Protein AF-A0A7W1ZYJ2-F1 (afdb_monomer)

Radius of gyration: 20.76 Å; Cα contacts (8 Å, |Δi|>4): 231; chains: 1; bounding box: 54×46×61 Å

Foldseek 3Di:
DAAPVNLVVCCVVCVCLLVVQQQQLQLQVQLVVVLVVLLVVCVVVVHDPVVSVVVSVVSSVVSSRLRSSLLSSLLSLLPHPPPVVSLVCSLPVSLVVVLVVVVVVVVCCVPPVCVPDPDDPDCVVVLVSLVVSVVSSVSSNLSSQLSNVLASGGPPPPSDDDSVVRVVCVVVSVVCVLCVLLVVLVVCVVVVVNVVSVVSLLCQLLVQLVSVCVSVVHNVSSVVSSVVRSVVVVVVSVVSVVVVVVVVVVVD

Mean predicted aligned error: 7.85 Å

Solve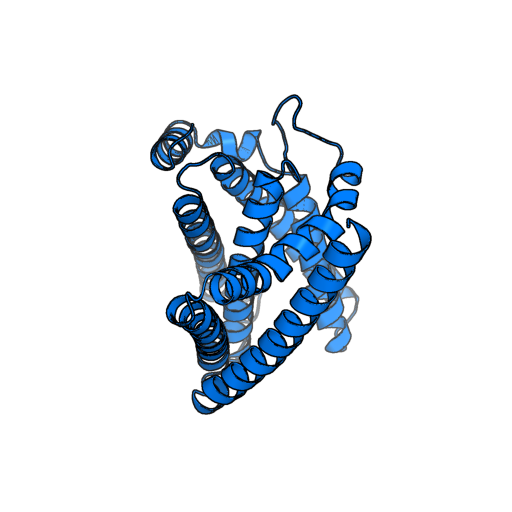nt-accessible surface area (backbone atoms only — not comparable to full-atom values): 13012 Å² total; per-residue (Å²): 136,44,44,49,67,58,46,52,51,46,45,70,78,41,59,62,53,35,67,79,33,42,12,61,59,39,4,50,55,50,11,52,56,51,25,50,50,43,42,52,51,32,58,73,68,70,54,59,67,68,58,31,51,52,53,22,50,53,49,23,56,56,32,27,61,52,30,7,38,51,36,20,53,38,55,62,43,36,67,22,42,59,58,67,59,35,46,50,48,46,30,48,49,50,36,53,52,54,50,50,52,50,49,51,53,50,49,47,37,56,74,77,33,42,92,80,49,77,71,79,94,53,71,64,58,59,46,51,53,52,52,49,43,54,52,39,29,53,49,38,44,50,52,33,53,42,34,54,74,56,30,75,45,53,88,52,66,93,56,39,64,54,71,67,65,38,57,71,46,42,70,59,52,50,50,51,63,69,43,45,64,41,50,52,32,52,50,27,48,77,69,70,38,51,69,58,26,51,48,54,54,49,51,51,17,50,50,54,4,50,50,54,7,61,68,66,76,35,67,78,48,13,55,57,45,14,54,50,45,39,52,54,50,50,54,50,32,53,50,52,52,52,51,51,54,54,52,60,63,71,77,106

pLDDT: mean 82.95, std 10.86, range [48.53, 95.12]

Sequence (252 aa):
QISVGNVFRSLASHPWQIITRWNWKAALLGALLRASFYVTVYKASRENWRAAMAAAMVEFSFRFLTSGASGALVQSFRRATPAWLATLIVTISLPTISHTIEFFTHYAQEYYFSAVVPASSNNSRQIAFAVSVLFSVFSAMFNLFIMRHGVLLVGAGQETKSLWSDIKRFPLLIAEFVSFLPIEIINHVKNKNFLFAGGIFLAFGLTVGTILGVFRGKWSWAWTTALGAWAVFFVFTLFVAFVLQIVDRRVK

Secondary structure (DSSP, 8-state):
-EEHHHHHHHHHH-TTHHHHT--HHHHHHHHHHHHHHHHHHHHHTT--HHHHHHHHHHHHHHHHHHHHHHHHHHHHHTTEESHHHHHHHHHHHHHHHHHHHHHHHHHHHHHHSTTTSPPP-STHHHHHHHHHHHHHHHHHHHHHHHHHTT-S-SS-GGG---HHHHHHHHHHHHHHHHHHHHHHHHHHHHTT-HHHHHHHHHHHHHHHHHHHHHHTT-HHHHHHHHHHHHHHHHHHHHHHHHHHHHHHHHH-

Structure (mmCIF, N/CA/C/O backbone):
data_AF-A0A7W1ZYJ2-F1
#
_entry.id   AF-A0A7W1ZYJ2-F1
#
loop_
_atom_site.group_PDB
_atom_site.id
_atom_site.type_symbol
_atom_site.label_atom_id
_atom_site.label_alt_id
_atom_site.label_comp_id
_atom_site.label_asym_id
_atom_site.label_entity_id
_atom_site.label_seq_id
_atom_site.pdbx_PDB_ins_code
_atom_site.Cartn_x
_atom_site.Cartn_y
_atom_site.Cartn_z
_atom_site.occupancy
_atom_site.B_iso_or_equiv
_atom_site.auth_seq_id
_atom_site.auth_comp_id
_atom_site.auth_asym_id
_atom_site.auth_atom_id
_atom_site.pdbx_PDB_model_num
ATOM 1 N N . GLN A 1 1 ? -9.347 18.618 13.470 1.00 65.00 1 GLN A N 1
ATOM 2 C CA . GLN A 1 1 ? -9.366 17.566 12.425 1.00 65.00 1 GLN A CA 1
ATOM 3 C C . GLN A 1 1 ? -8.944 18.202 11.104 1.00 65.00 1 GLN A C 1
ATOM 5 O O . GLN A 1 1 ? -9.281 19.359 10.893 1.00 65.00 1 GLN A O 1
ATOM 10 N N . ILE A 1 2 ? -8.165 17.516 10.262 1.00 85.56 2 ILE A N 1
ATOM 11 C CA . ILE A 1 2 ? -7.665 18.077 8.993 1.00 85.56 2 ILE A CA 1
ATOM 12 C C . ILE A 1 2 ? -8.510 17.492 7.863 1.00 85.56 2 ILE A C 1
ATOM 14 O O . ILE A 1 2 ? -8.507 16.280 7.681 1.00 85.56 2 ILE A O 1
ATOM 18 N N . SER A 1 3 ? -9.229 18.324 7.111 1.00 91.94 3 SER A N 1
ATOM 19 C CA . SER A 1 3 ? -9.984 17.844 5.951 1.00 91.94 3 SER A CA 1
ATOM 20 C C . SER A 1 3 ? -9.045 17.460 4.805 1.00 91.94 3 SER A C 1
ATOM 22 O O . SER A 1 3 ? -7.947 18.003 4.670 1.00 91.94 3 SER A O 1
ATOM 24 N N . VAL A 1 4 ? -9.494 16.556 3.934 1.00 89.88 4 VAL A N 1
ATOM 25 C CA . VAL A 1 4 ? -8.784 16.206 2.690 1.00 89.88 4 VAL A CA 1
ATOM 26 C C . VAL A 1 4 ? -8.446 17.454 1.853 1.00 89.88 4 VAL A C 1
ATOM 28 O O . VAL A 1 4 ? -7.324 17.583 1.366 1.00 89.88 4 VAL A O 1
ATOM 31 N N . GLY A 1 5 ? -9.379 18.406 1.734 1.00 87.31 5 GLY A N 1
ATOM 32 C CA . GLY A 1 5 ? -9.164 19.651 0.987 1.00 87.31 5 GLY A CA 1
ATOM 33 C C . GLY A 1 5 ? -8.035 20.513 1.560 1.00 87.31 5 GLY A C 1
ATOM 34 O O . GLY A 1 5 ? -7.250 21.086 0.806 1.00 87.31 5 GLY A O 1
ATOM 35 N N . ASN A 1 6 ? -7.882 20.538 2.887 1.00 89.75 6 ASN A N 1
ATOM 36 C CA . ASN A 1 6 ? -6.786 21.260 3.536 1.00 89.75 6 ASN A CA 1
ATOM 37 C C . ASN A 1 6 ? -5.422 20.633 3.220 1.00 89.75 6 ASN A C 1
ATOM 39 O O . ASN A 1 6 ? -4.443 21.362 3.067 1.00 89.75 6 ASN A O 1
ATOM 43 N N . VAL A 1 7 ? -5.356 19.302 3.084 1.00 88.50 7 VAL A N 1
ATOM 44 C CA . VAL A 1 7 ? -4.124 18.609 2.672 1.00 88.50 7 VAL A CA 1
ATOM 45 C C . VAL A 1 7 ? -3.742 19.008 1.249 1.00 88.50 7 VAL A C 1
ATOM 47 O O . VAL A 1 7 ? -2.602 19.407 1.026 1.00 88.50 7 VAL A O 1
ATOM 50 N N . PHE A 1 8 ? -4.687 18.992 0.303 1.00 89.00 8 PHE A N 1
ATOM 51 C CA . PHE A 1 8 ? -4.417 19.429 -1.071 1.00 89.00 8 PHE A CA 1
ATOM 52 C C . PHE A 1 8 ? -3.983 20.886 -1.151 1.00 89.00 8 PHE A C 1
ATOM 54 O O . PHE A 1 8 ? -2.990 21.188 -1.805 1.00 89.00 8 PHE A O 1
ATOM 61 N N . ARG A 1 9 ? -4.685 21.785 -0.451 1.00 91.06 9 ARG A N 1
ATOM 62 C CA . ARG A 1 9 ? -4.317 23.203 -0.404 1.00 91.06 9 ARG A CA 1
ATOM 63 C C . ARG A 1 9 ? -2.907 23.387 0.143 1.00 91.06 9 ARG A C 1
ATOM 65 O O . ARG A 1 9 ? -2.127 24.139 -0.421 1.00 91.06 9 ARG A O 1
ATOM 72 N N . SER A 1 10 ? -2.563 22.662 1.206 1.00 90.00 10 SER A N 1
ATOM 73 C CA . SER A 1 10 ? -1.217 22.695 1.772 1.00 90.00 10 SER A CA 1
ATOM 74 C C . SER A 1 10 ? -0.173 22.228 0.758 1.00 90.00 10 SER A C 1
ATOM 76 O O . SER A 1 10 ? 0.800 22.946 0.541 1.00 90.00 10 SER A O 1
ATOM 78 N N . LEU A 1 11 ? -0.383 21.072 0.116 1.00 88.62 11 LEU A N 1
ATOM 79 C CA . LEU A 1 11 ? 0.537 20.518 -0.884 1.00 88.62 11 LEU A CA 1
ATOM 80 C C . LEU A 1 11 ? 0.692 21.437 -2.104 1.00 88.62 11 LEU A C 1
ATOM 82 O O . LEU A 1 11 ? 1.801 21.591 -2.601 1.00 88.62 11 LEU A O 1
ATOM 86 N N . ALA A 1 12 ? -0.388 22.084 -2.547 1.00 89.50 12 ALA A N 1
ATOM 87 C CA . ALA A 1 12 ? -0.359 23.032 -3.657 1.00 89.50 12 ALA A CA 1
ATOM 88 C C . ALA A 1 12 ? 0.368 24.337 -3.292 1.00 89.50 12 ALA A C 1
ATOM 90 O O . ALA A 1 12 ? 1.178 24.827 -4.070 1.00 89.50 12 ALA A O 1
ATOM 91 N N . SER A 1 13 ? 0.112 24.891 -2.103 1.00 91.75 13 SER A N 1
ATOM 92 C CA . SER A 1 13 ? 0.759 26.129 -1.646 1.00 91.75 13 SER A CA 1
ATOM 93 C C . SER A 1 13 ? 2.211 25.924 -1.213 1.00 91.75 13 SER A C 1
ATOM 95 O O . SER A 1 13 ? 2.999 26.862 -1.238 1.00 91.75 13 SER A O 1
ATOM 97 N N . HIS A 1 14 ? 2.574 24.708 -0.810 1.00 90.50 14 HIS A N 1
ATOM 98 C CA . HIS A 1 14 ? 3.921 24.358 -0.382 1.00 90.50 14 HIS A CA 1
ATOM 99 C C . HIS A 1 14 ? 4.277 22.995 -0.988 1.00 90.50 14 HIS A C 1
ATOM 101 O O . HIS A 1 14 ? 4.126 21.978 -0.322 1.00 90.50 14 HIS A O 1
ATOM 107 N N . PRO A 1 15 ? 4.742 22.908 -2.239 1.00 87.88 15 PRO A N 1
ATOM 108 C CA . PRO A 1 15 ? 5.141 21.623 -2.817 1.00 87.88 15 PRO A CA 1
ATOM 109 C C . PRO A 1 15 ? 6.422 21.070 -2.167 1.00 87.88 15 PRO A C 1
ATOM 111 O O . PRO A 1 15 ? 6.609 19.856 -2.060 1.00 87.88 15 PRO A O 1
ATOM 114 N N . TRP A 1 16 ? 7.295 21.948 -1.656 1.00 88.12 16 TRP A N 1
ATOM 115 C CA . TRP A 1 16 ? 8.604 21.567 -1.104 1.00 88.12 16 TRP A CA 1
ATOM 116 C C . TRP A 1 16 ? 8.535 20.710 0.157 1.00 88.12 16 TRP A C 1
ATOM 118 O O . TRP A 1 16 ? 9.504 20.022 0.466 1.00 88.12 16 TRP A O 1
ATOM 128 N N . GLN A 1 17 ? 7.395 20.654 0.851 1.00 87.50 17 GLN A N 1
ATOM 129 C CA . GLN A 1 17 ? 7.223 19.732 1.984 1.00 87.50 17 GLN A CA 1
ATOM 130 C C . GLN A 1 17 ? 7.331 18.256 1.594 1.00 87.50 17 GLN A C 1
ATOM 132 O O . GLN A 1 17 ? 7.691 17.454 2.450 1.00 87.50 17 GLN A O 1
ATOM 137 N N . ILE A 1 18 ? 7.087 17.882 0.333 1.00 86.88 18 ILE A N 1
ATOM 138 C CA . ILE A 1 18 ? 7.311 16.500 -0.126 1.00 86.88 18 ILE A CA 1
ATOM 139 C C . ILE A 1 18 ? 8.807 16.155 -0.080 1.00 86.88 18 ILE A C 1
ATOM 141 O O . ILE A 1 18 ? 9.172 15.039 0.285 1.00 86.88 18 ILE A O 1
ATOM 145 N N . ILE A 1 19 ? 9.669 17.124 -0.402 1.00 87.38 19 ILE A N 1
ATOM 146 C CA . ILE A 1 19 ? 11.127 16.962 -0.405 1.00 87.38 19 ILE A CA 1
ATOM 147 C C . ILE A 1 19 ? 11.679 17.102 1.018 1.00 87.38 19 ILE A C 1
ATOM 149 O O . ILE A 1 19 ? 12.457 16.266 1.464 1.00 87.38 19 ILE A O 1
ATOM 153 N N . THR A 1 20 ? 11.251 18.113 1.780 1.00 86.25 20 THR A N 1
ATOM 154 C CA . THR A 1 20 ? 11.773 18.325 3.144 1.00 86.25 20 THR A CA 1
ATOM 155 C C . THR A 1 20 ? 11.290 17.272 4.139 1.00 86.25 20 THR A C 1
ATOM 157 O O . THR A 1 20 ? 11.987 16.979 5.108 1.00 86.25 20 THR A O 1
ATOM 160 N N . ARG A 1 21 ? 10.117 16.666 3.905 1.00 87.56 21 ARG A N 1
ATOM 161 C CA . ARG A 1 21 ? 9.580 15.546 4.700 1.00 87.56 21 ARG A CA 1
ATOM 162 C C . ARG A 1 21 ? 9.693 14.214 3.973 1.00 87.56 21 ARG A C 1
ATOM 164 O O . ARG A 1 21 ? 8.920 13.297 4.261 1.00 87.56 21 ARG A O 1
ATOM 171 N N . TRP A 1 22 ? 10.634 14.116 3.037 1.00 91.31 22 TRP A N 1
ATOM 172 C CA . TRP A 1 22 ? 10.885 12.902 2.281 1.00 91.31 22 TRP A CA 1
ATOM 173 C C . TRP A 1 22 ? 11.065 11.713 3.232 1.00 91.31 22 TRP A C 1
ATOM 175 O O . TRP A 1 22 ? 11.877 11.732 4.164 1.00 91.31 22 TRP A O 1
ATOM 185 N N . ASN A 1 23 ? 10.232 10.689 3.051 1.00 92.44 23 ASN A N 1
ATOM 186 C CA . ASN A 1 23 ? 10.095 9.622 4.029 1.00 92.44 23 ASN A CA 1
ATOM 187 C C . ASN A 1 23 ? 11.146 8.537 3.788 1.00 92.44 23 ASN A C 1
ATOM 189 O O . ASN A 1 23 ? 10.894 7.547 3.101 1.00 92.44 23 ASN A O 1
ATOM 193 N N . TRP A 1 24 ? 12.323 8.712 4.388 1.00 92.25 24 TRP A N 1
ATOM 194 C CA . TRP A 1 24 ? 13.446 7.789 4.213 1.00 92.25 24 TRP A CA 1
ATOM 195 C C . TRP A 1 24 ? 13.155 6.355 4.675 1.00 92.25 24 TRP A C 1
ATOM 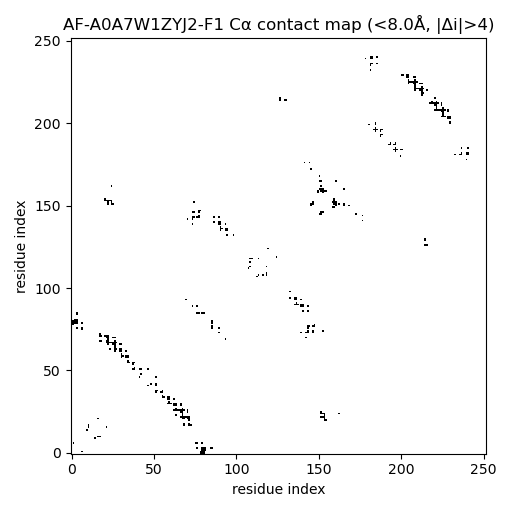197 O O . TRP A 1 24 ? 13.723 5.410 4.132 1.00 92.25 24 TRP A O 1
ATOM 207 N N . LYS A 1 25 ? 12.247 6.160 5.640 1.00 91.94 25 LYS A N 1
ATOM 208 C CA . LYS A 1 25 ? 11.872 4.818 6.107 1.00 91.94 25 LYS A CA 1
ATOM 209 C C . LYS A 1 25 ? 11.036 4.085 5.063 1.00 91.94 25 LYS A C 1
ATOM 211 O O . LYS A 1 25 ? 11.318 2.930 4.751 1.00 91.94 25 LYS A O 1
ATOM 216 N N . ALA A 1 26 ? 10.034 4.765 4.503 1.00 88.25 26 ALA A N 1
ATOM 217 C CA . ALA A 1 26 ? 9.231 4.238 3.403 1.00 88.25 26 ALA A CA 1
ATOM 218 C C . ALA A 1 26 ? 10.075 4.052 2.128 1.00 88.25 26 ALA A C 1
ATOM 220 O O . ALA A 1 26 ? 9.889 3.076 1.400 1.00 88.25 26 ALA A O 1
ATOM 221 N N . ALA A 1 27 ? 11.040 4.945 1.883 1.00 88.69 27 ALA A N 1
ATOM 222 C CA . ALA A 1 27 ? 12.018 4.808 0.808 1.00 88.69 27 ALA A CA 1
ATOM 223 C C . ALA A 1 27 ? 12.838 3.525 0.945 1.00 88.69 27 ALA A C 1
ATOM 225 O O . ALA A 1 27 ? 12.852 2.703 0.033 1.00 88.69 27 ALA A O 1
ATOM 226 N N . LEU A 1 28 ? 13.470 3.332 2.105 1.00 89.69 28 LEU A N 1
ATOM 227 C CA . LEU A 1 28 ? 14.335 2.190 2.375 1.00 89.69 28 LEU A CA 1
ATOM 228 C C . LEU A 1 28 ? 13.564 0.868 2.319 1.00 89.69 28 LEU A C 1
ATOM 230 O O . LEU A 1 28 ? 13.965 -0.042 1.600 1.00 89.69 28 LEU A O 1
ATOM 234 N N . LEU A 1 29 ? 12.444 0.761 3.042 1.00 87.00 29 LEU A N 1
ATOM 235 C CA . LEU A 1 29 ? 11.649 -0.471 3.072 1.00 87.00 29 LEU A CA 1
ATOM 236 C C . LEU A 1 29 ? 11.037 -0.787 1.703 1.00 87.00 29 LEU A C 1
ATOM 238 O O . LEU A 1 29 ? 11.053 -1.942 1.280 1.00 87.00 29 LEU A O 1
ATOM 242 N N . GLY A 1 30 ? 10.544 0.230 0.992 1.00 83.75 30 GLY A N 1
ATOM 243 C CA . GLY A 1 30 ? 10.001 0.070 -0.356 1.00 83.75 30 GLY A CA 1
ATOM 244 C C . GLY A 1 30 ? 11.060 -0.371 -1.368 1.00 83.75 30 GLY A C 1
ATOM 245 O O . GLY A 1 30 ? 10.804 -1.281 -2.157 1.00 83.75 30 GLY A O 1
ATOM 246 N N . ALA A 1 31 ? 12.253 0.229 -1.319 1.00 84.69 31 ALA A N 1
ATOM 247 C CA . ALA A 1 31 ? 13.370 -0.118 -2.193 1.00 84.69 31 ALA A CA 1
ATOM 248 C C . ALA A 1 31 ? 13.915 -1.523 -1.899 1.00 84.69 31 ALA A C 1
ATOM 250 O O . ALA A 1 31 ? 14.118 -2.294 -2.832 1.00 84.69 31 ALA A O 1
ATOM 251 N N . LEU A 1 32 ? 14.081 -1.896 -0.623 1.00 85.81 32 LEU A N 1
ATOM 252 C CA . LEU A 1 32 ? 14.529 -3.237 -0.225 1.00 85.81 32 LEU A CA 1
ATOM 253 C C . LEU A 1 32 ? 13.546 -4.323 -0.662 1.00 85.81 32 LEU A C 1
ATOM 255 O O . LEU A 1 32 ? 13.950 -5.325 -1.253 1.00 85.81 32 LEU A O 1
ATOM 259 N N . LEU A 1 33 ? 12.252 -4.118 -0.405 1.00 81.75 33 LEU A N 1
ATOM 260 C CA . LEU A 1 33 ? 11.228 -5.087 -0.774 1.00 81.75 33 LEU A CA 1
ATOM 261 C C . LEU A 1 33 ? 11.168 -5.271 -2.297 1.00 81.75 33 LEU A C 1
ATOM 263 O O . LEU A 1 33 ? 11.158 -6.404 -2.774 1.00 81.75 33 LEU A O 1
ATOM 267 N N . ARG A 1 34 ? 11.226 -4.184 -3.077 1.00 76.19 34 ARG A N 1
ATOM 268 C CA . ARG A 1 34 ? 11.276 -4.289 -4.543 1.00 76.19 34 ARG A CA 1
ATOM 269 C C . ARG A 1 34 ? 12.569 -4.910 -5.059 1.00 76.19 34 ARG A C 1
ATOM 271 O O . ARG A 1 34 ? 12.490 -5.813 -5.886 1.00 76.19 34 ARG A O 1
ATOM 278 N N . ALA A 1 35 ? 13.733 -4.515 -4.548 1.00 76.75 35 ALA A N 1
ATOM 279 C CA . ALA A 1 35 ? 15.004 -5.125 -4.937 1.00 76.75 35 ALA A CA 1
ATOM 280 C C . ALA A 1 35 ? 15.001 -6.643 -4.679 1.00 76.75 35 ALA A C 1
ATOM 282 O O . ALA A 1 35 ? 15.469 -7.411 -5.518 1.00 76.75 35 ALA A O 1
ATOM 283 N N . SER A 1 36 ? 14.389 -7.096 -3.575 1.00 79.94 36 SER A N 1
ATOM 284 C CA . SER A 1 36 ? 14.243 -8.527 -3.280 1.00 79.94 36 SER A CA 1
ATOM 285 C C . SER A 1 36 ? 13.421 -9.280 -4.338 1.00 79.94 36 SER A C 1
ATOM 287 O O . SER A 1 36 ? 13.782 -10.401 -4.708 1.00 79.94 36 SER A O 1
ATOM 289 N N . PHE A 1 37 ? 12.377 -8.659 -4.904 1.00 71.69 37 PHE A N 1
ATOM 290 C CA . PHE A 1 37 ? 11.615 -9.249 -6.008 1.00 71.69 37 PHE A CA 1
ATOM 291 C C . PHE A 1 37 ? 12.465 -9.390 -7.269 1.00 71.69 37 PHE A C 1
ATOM 293 O O . PHE A 1 37 ? 12.462 -10.449 -7.885 1.00 71.69 37 PHE A O 1
ATOM 300 N N . TYR A 1 38 ? 13.250 -8.374 -7.625 1.00 67.31 38 TYR A N 1
ATOM 301 C CA . TYR A 1 38 ? 14.121 -8.457 -8.799 1.00 67.31 38 TYR A CA 1
ATOM 302 C C . TYR A 1 38 ? 15.184 -9.546 -8.641 1.00 67.31 38 TYR A C 1
ATOM 304 O O . TYR A 1 38 ? 15.366 -10.357 -9.545 1.00 67.31 38 TYR A O 1
ATOM 312 N N . VAL A 1 39 ? 15.823 -9.651 -7.473 1.00 71.25 39 VAL A N 1
ATOM 313 C CA . VAL A 1 39 ? 16.811 -10.712 -7.217 1.00 71.25 39 VAL A CA 1
ATOM 314 C C . VAL A 1 39 ? 16.175 -12.103 -7.283 1.00 71.25 39 VAL A C 1
ATOM 316 O O . VAL A 1 39 ? 16.745 -13.011 -7.887 1.00 71.25 39 VAL A O 1
ATOM 319 N N . THR A 1 40 ? 14.994 -12.288 -6.689 1.00 75.12 40 THR A N 1
ATOM 320 C CA . THR A 1 40 ? 14.308 -13.592 -6.680 1.00 75.12 40 THR A CA 1
ATOM 321 C C . THR A 1 40 ? 13.801 -13.994 -8.062 1.00 75.12 40 THR A C 1
ATOM 323 O O . THR A 1 40 ? 13.997 -15.141 -8.459 1.00 75.12 40 THR A O 1
ATOM 326 N N . VAL A 1 41 ? 13.228 -13.060 -8.824 1.00 67.94 41 VAL A N 1
ATOM 327 C CA . VAL A 1 41 ? 12.747 -13.301 -10.191 1.00 67.94 41 VAL A CA 1
ATOM 328 C C . VAL A 1 41 ? 13.907 -13.602 -11.139 1.00 67.94 41 VAL A C 1
ATOM 330 O O . VAL A 1 41 ? 13.859 -14.605 -11.843 1.00 67.94 41 VAL A O 1
ATOM 333 N N .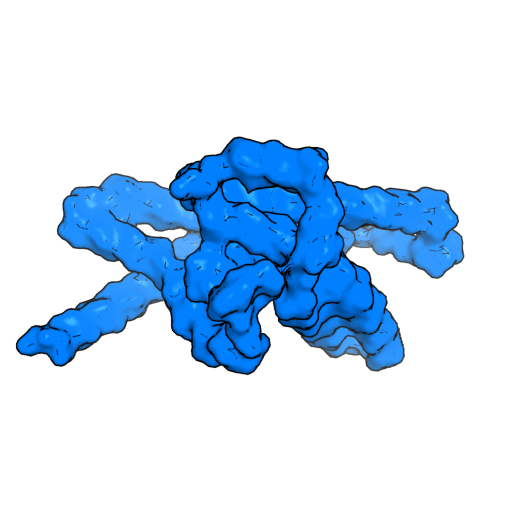 TYR A 1 42 ? 14.986 -12.814 -11.122 1.00 67.44 42 TYR A N 1
ATOM 334 C CA . TYR A 1 42 ? 16.143 -13.063 -11.995 1.00 67.44 42 TYR A CA 1
ATOM 335 C C . TYR A 1 42 ? 16.841 -14.385 -11.659 1.00 67.44 42 TYR A C 1
ATOM 337 O O . TYR A 1 42 ? 17.238 -15.128 -12.558 1.00 67.44 42 TYR A O 1
ATOM 345 N N . LYS A 1 43 ? 16.935 -14.725 -10.366 1.00 70.44 43 LYS A N 1
ATOM 346 C CA . LYS A 1 43 ? 17.447 -16.030 -9.935 1.00 70.44 43 LYS A CA 1
ATOM 347 C C . LYS A 1 43 ? 16.551 -17.173 -10.420 1.00 70.44 43 LYS A C 1
ATOM 349 O O . LYS A 1 43 ? 17.071 -18.185 -10.884 1.00 70.44 43 LYS A O 1
ATOM 354 N N . ALA A 1 44 ? 15.227 -17.019 -10.345 1.00 68.38 44 ALA A N 1
ATOM 355 C CA . ALA A 1 44 ? 14.278 -18.006 -10.861 1.00 68.38 44 ALA A CA 1
ATOM 356 C C . ALA A 1 44 ? 14.387 -18.175 -12.389 1.00 68.38 44 ALA A C 1
ATOM 358 O O . ALA A 1 44 ? 14.271 -19.293 -12.888 1.00 68.38 44 ALA A O 1
ATOM 359 N N . SER A 1 45 ? 14.700 -17.098 -13.113 1.00 66.81 45 SER A N 1
ATOM 360 C CA . SER A 1 45 ? 14.913 -17.091 -14.566 1.00 66.81 45 SER A CA 1
ATOM 361 C C . SER A 1 45 ? 16.302 -17.568 -15.018 1.00 66.81 45 SER A C 1
ATOM 363 O O . SER A 1 45 ? 16.560 -17.596 -16.217 1.00 66.81 45 SER A O 1
ATOM 365 N N . ARG A 1 46 ? 17.194 -17.972 -14.096 1.00 71.00 46 ARG A N 1
ATOM 366 C CA . ARG A 1 46 ? 18.580 -18.417 -14.381 1.00 71.00 46 ARG A CA 1
ATOM 367 C C . ARG A 1 46 ? 19.437 -17.383 -15.132 1.00 71.00 46 ARG A C 1
ATOM 369 O O . ARG A 1 46 ? 20.329 -17.741 -15.896 1.00 71.00 46 ARG A O 1
ATOM 376 N N . GLU A 1 47 ? 19.180 -16.106 -14.886 1.00 67.62 47 GLU A N 1
ATOM 377 C CA . GLU A 1 47 ? 19.947 -14.986 -15.436 1.00 67.62 47 GLU A CA 1
ATOM 378 C C . GLU A 1 47 ? 21.345 -14.873 -14.802 1.00 67.62 47 GLU A C 1
ATOM 380 O O . GLU A 1 47 ? 21.604 -15.360 -13.696 1.00 67.62 47 GLU A O 1
ATOM 385 N N . ASN A 1 48 ? 22.258 -14.176 -15.483 1.00 75.44 48 ASN A N 1
ATOM 386 C CA . ASN A 1 48 ? 23.600 -13.919 -14.962 1.00 75.44 48 ASN A CA 1
ATOM 387 C C . ASN A 1 48 ? 23.532 -13.038 -13.697 1.00 75.44 48 ASN A C 1
ATOM 389 O O . ASN A 1 48 ? 22.908 -11.976 -13.692 1.00 75.44 48 ASN A O 1
ATOM 393 N N . TRP A 1 49 ? 24.233 -13.435 -12.631 1.00 76.06 49 TRP A N 1
ATOM 394 C CA . TRP A 1 49 ? 24.234 -12.738 -11.338 1.00 76.06 49 TRP A CA 1
ATOM 395 C C . TRP A 1 49 ? 24.613 -11.254 -11.440 1.00 76.06 49 TRP A C 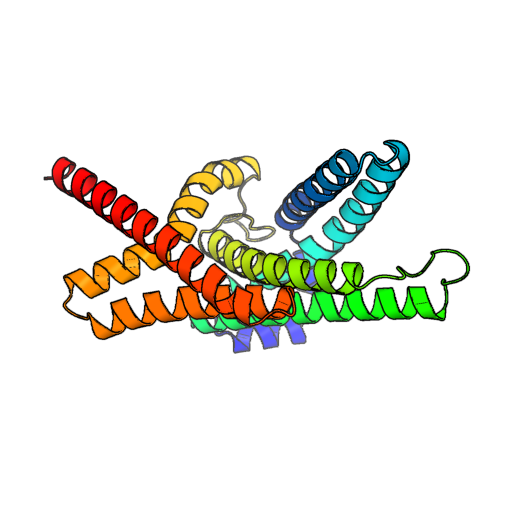1
ATOM 397 O O . TRP A 1 49 ? 24.042 -10.413 -10.745 1.00 76.06 49 TRP A O 1
ATOM 407 N N . ARG A 1 50 ? 25.540 -10.907 -12.344 1.00 75.19 50 ARG A N 1
ATOM 408 C CA . ARG A 1 50 ? 25.933 -9.506 -12.578 1.00 75.19 50 ARG A CA 1
ATOM 409 C C . ARG A 1 50 ? 24.778 -8.671 -13.138 1.00 75.19 50 ARG A C 1
ATOM 411 O O . ARG A 1 50 ? 24.599 -7.534 -12.713 1.00 75.19 50 ARG A O 1
ATOM 418 N N . ALA A 1 51 ? 23.975 -9.246 -14.034 1.00 66.31 51 ALA A N 1
ATOM 419 C CA . ALA A 1 51 ? 22.793 -8.590 -14.589 1.00 66.31 51 ALA A CA 1
ATOM 420 C C . ALA A 1 51 ? 21.689 -8.443 -13.530 1.00 66.31 51 ALA A C 1
ATOM 422 O O . ALA A 1 51 ? 21.101 -7.371 -13.405 1.00 66.31 51 ALA A O 1
ATOM 423 N N . ALA A 1 52 ? 21.477 -9.472 -12.702 1.00 68.81 52 ALA A N 1
ATOM 424 C CA . ALA A 1 52 ? 20.523 -9.427 -11.593 1.00 68.81 52 ALA 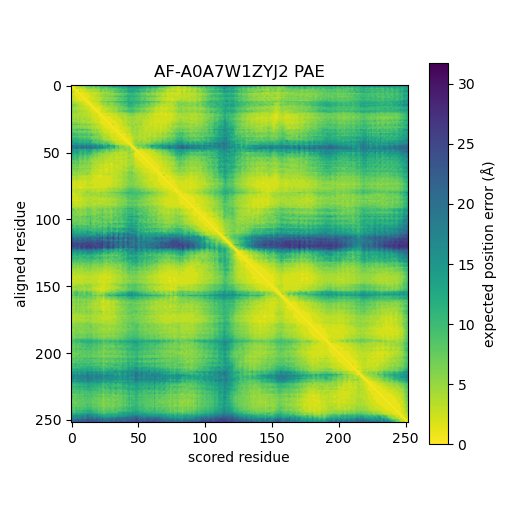A CA 1
ATOM 425 C C . ALA A 1 52 ? 20.866 -8.332 -10.565 1.00 68.81 52 ALA A C 1
ATOM 427 O O . ALA A 1 52 ? 19.989 -7.585 -10.135 1.00 68.81 52 ALA A O 1
ATOM 428 N N . MET A 1 53 ? 22.145 -8.202 -10.195 1.00 76.62 53 MET A N 1
ATOM 429 C CA . MET A 1 53 ? 22.611 -7.154 -9.279 1.00 76.62 53 MET A CA 1
ATOM 430 C C . MET A 1 53 ? 22.528 -5.756 -9.887 1.00 76.62 53 MET A C 1
ATOM 432 O O . MET A 1 53 ? 22.096 -4.832 -9.200 1.00 76.62 53 MET A O 1
ATOM 436 N N . ALA A 1 54 ? 22.878 -5.593 -11.165 1.00 74.00 54 ALA A N 1
ATOM 437 C CA . ALA A 1 54 ? 22.731 -4.313 -11.854 1.00 74.00 54 ALA A CA 1
ATOM 438 C C . ALA A 1 54 ? 21.258 -3.870 -11.905 1.00 74.00 54 ALA A C 1
ATOM 440 O O . ALA A 1 54 ? 20.944 -2.745 -11.519 1.00 74.00 54 ALA A O 1
ATOM 441 N N . ALA A 1 55 ? 20.348 -4.772 -12.287 1.00 67.12 55 ALA A N 1
ATOM 442 C CA . ALA A 1 55 ? 18.911 -4.502 -12.310 1.00 67.12 55 ALA A CA 1
ATOM 443 C C . ALA A 1 55 ? 18.364 -4.167 -10.913 1.00 67.12 55 ALA A C 1
ATOM 445 O O . ALA A 1 55 ? 17.644 -3.182 -10.747 1.00 67.12 55 ALA A O 1
ATOM 446 N N . ALA A 1 56 ? 18.756 -4.934 -9.890 1.00 73.06 56 ALA A N 1
ATOM 447 C CA . ALA A 1 56 ? 18.347 -4.681 -8.513 1.00 73.06 56 ALA A CA 1
ATOM 448 C C . ALA A 1 56 ? 18.853 -3.327 -7.986 1.00 73.06 56 ALA A C 1
ATOM 450 O O . ALA A 1 56 ? 18.111 -2.652 -7.280 1.00 73.06 56 ALA A O 1
ATOM 451 N N . MET A 1 57 ? 20.074 -2.906 -8.337 1.00 80.69 57 MET A N 1
ATOM 452 C CA . MET A 1 57 ? 20.637 -1.614 -7.921 1.00 80.69 57 MET A CA 1
ATOM 453 C C . MET A 1 57 ? 19.969 -0.425 -8.608 1.00 80.69 57 MET A C 1
ATOM 455 O O . MET A 1 57 ? 19.688 0.577 -7.952 1.00 80.69 57 MET A O 1
ATOM 459 N N . VAL A 1 58 ? 19.683 -0.533 -9.908 1.00 77.31 58 VAL A N 1
ATOM 460 C CA . VAL A 1 58 ? 18.941 0.506 -10.638 1.00 77.31 58 VAL A CA 1
ATOM 461 C C . VAL A 1 58 ? 17.549 0.673 -10.034 1.00 77.31 58 VAL A C 1
ATOM 463 O O . VAL A 1 58 ? 17.164 1.792 -9.687 1.00 77.31 58 VAL A O 1
ATOM 466 N N . GLU A 1 59 ? 16.829 -0.434 -9.825 1.00 73.38 59 GLU A N 1
ATOM 467 C CA . GLU A 1 59 ? 15.499 -0.390 -9.216 1.00 73.38 59 GLU A CA 1
ATOM 468 C C . GLU A 1 59 ? 15.566 0.118 -7.776 1.00 73.38 59 GLU A C 1
ATOM 470 O O . GLU A 1 59 ? 14.739 0.934 -7.378 1.00 73.38 59 GLU A O 1
ATOM 475 N N . PHE A 1 60 ? 16.563 -0.304 -6.995 1.00 82.81 60 PHE A N 1
ATOM 476 C CA . PHE A 1 60 ? 16.760 0.182 -5.634 1.00 82.81 60 PHE A CA 1
ATOM 477 C C . PHE A 1 60 ? 16.934 1.702 -5.609 1.00 82.81 60 PHE A C 1
ATOM 479 O O . PHE A 1 60 ? 16.206 2.370 -4.884 1.00 82.81 60 PHE A O 1
ATOM 486 N N . SER A 1 61 ? 17.834 2.266 -6.418 1.00 83.81 61 SER A N 1
ATOM 487 C CA . SER A 1 61 ? 18.088 3.712 -6.459 1.00 83.81 61 SER A CA 1
ATOM 488 C C . SER A 1 61 ? 16.865 4.503 -6.917 1.00 83.81 61 SER A C 1
ATOM 490 O O . SER A 1 61 ? 16.459 5.468 -6.263 1.00 83.81 61 SER A O 1
ATOM 492 N N . PHE A 1 62 ? 16.230 4.066 -8.006 1.00 78.81 62 PHE A N 1
ATOM 493 C CA . PHE A 1 62 ? 15.024 4.708 -8.520 1.00 78.81 62 PHE A CA 1
ATOM 494 C C . PHE A 1 62 ? 13.878 4.650 -7.501 1.00 78.81 62 PHE A C 1
ATOM 496 O O . PHE A 1 62 ? 13.214 5.657 -7.222 1.00 78.81 62 PHE A O 1
ATOM 503 N N . ARG A 1 63 ? 13.655 3.482 -6.888 1.00 81.69 63 ARG A N 1
ATOM 504 C CA . ARG A 1 63 ? 12.591 3.290 -5.898 1.00 81.69 63 ARG A CA 1
ATOM 505 C C . ARG A 1 63 ? 12.879 3.951 -4.580 1.00 81.69 63 ARG A C 1
ATOM 507 O O . ARG A 1 63 ? 11.932 4.416 -3.962 1.00 81.69 63 ARG A O 1
ATOM 514 N N . PHE A 1 64 ? 14.131 4.038 -4.160 1.00 86.00 64 PHE A N 1
ATOM 515 C CA . PHE A 1 64 ? 14.498 4.776 -2.966 1.00 86.00 64 PHE A CA 1
ATOM 516 C C . PHE A 1 64 ? 13.999 6.215 -3.109 1.00 86.00 64 PHE A C 1
ATOM 518 O O . PHE A 1 64 ? 13.130 6.636 -2.345 1.00 86.00 64 PHE A O 1
ATOM 525 N N . LEU A 1 65 ? 14.411 6.912 -4.173 1.00 84.00 65 LEU A N 1
ATOM 526 C CA . LEU A 1 65 ? 14.022 8.301 -4.441 1.00 84.00 65 LEU A CA 1
ATOM 527 C C . LEU A 1 65 ? 12.499 8.485 -4.550 1.00 84.00 65 LEU A C 1
ATOM 529 O O . LEU A 1 65 ? 11.922 9.340 -3.869 1.00 84.00 65 LEU A O 1
ATOM 533 N N . THR A 1 66 ? 11.833 7.662 -5.362 1.00 82.00 66 THR A N 1
ATOM 534 C CA . THR A 1 66 ? 10.392 7.805 -5.645 1.00 82.00 66 THR A CA 1
ATOM 535 C C . THR A 1 66 ? 9.494 7.352 -4.488 1.00 82.00 66 THR A C 1
ATOM 537 O O . THR A 1 66 ? 8.464 7.979 -4.215 1.00 82.00 66 THR A O 1
ATOM 540 N N . SER A 1 67 ? 9.880 6.303 -3.755 1.00 84.00 67 SER A N 1
ATOM 541 C CA . SER A 1 67 ? 9.110 5.773 -2.623 1.00 84.00 67 SER A CA 1
ATOM 542 C C . SER A 1 67 ? 9.146 6.715 -1.422 1.00 84.00 67 SER A C 1
ATOM 544 O O . SER A 1 67 ? 8.140 6.848 -0.729 1.00 84.00 67 SER A O 1
ATOM 546 N N . GLY A 1 68 ? 10.241 7.446 -1.193 1.00 88.06 68 GLY A N 1
ATOM 547 C CA . GLY A 1 68 ? 10.269 8.436 -0.113 1.00 88.06 68 GLY A CA 1
ATOM 548 C C . GLY A 1 68 ? 9.375 9.650 -0.372 1.00 88.06 68 GLY A C 1
ATOM 549 O O . GLY A 1 68 ? 8.706 10.117 0.553 1.00 88.06 68 GLY A O 1
ATOM 550 N N . ALA A 1 69 ? 9.273 10.107 -1.625 1.00 87.81 69 ALA A N 1
ATOM 551 C CA . ALA A 1 69 ? 8.334 11.161 -2.015 1.00 87.81 69 ALA A CA 1
ATOM 552 C C . ALA A 1 69 ? 6.880 10.673 -1.900 1.00 87.81 69 ALA A C 1
ATOM 554 O O . ALA A 1 69 ? 6.031 11.347 -1.314 1.00 87.81 69 ALA A O 1
ATOM 555 N N . SER A 1 70 ? 6.613 9.451 -2.370 1.00 87.19 70 SER A N 1
ATOM 556 C CA . SER A 1 70 ? 5.302 8.805 -2.239 1.00 87.19 70 SER A CA 1
ATOM 557 C C . SER A 1 70 ? 4.909 8.618 -0.770 1.00 87.19 70 SER A C 1
ATOM 559 O O . SER A 1 70 ? 3.784 8.917 -0.378 1.00 87.19 70 SER A O 1
ATOM 561 N N . GLY A 1 71 ? 5.851 8.197 0.076 1.00 89.44 71 GLY A N 1
ATOM 562 C CA . GLY A 1 71 ? 5.658 8.053 1.516 1.00 89.44 71 GLY A CA 1
ATOM 563 C C . GLY A 1 71 ? 5.413 9.387 2.222 1.00 89.44 71 GLY A C 1
ATOM 564 O O . GLY A 1 71 ? 4.596 9.442 3.136 1.00 89.44 71 GLY A O 1
ATOM 565 N N . ALA A 1 72 ? 6.053 10.476 1.790 1.00 90.56 72 ALA A N 1
ATOM 566 C CA . ALA A 1 72 ? 5.782 11.823 2.299 1.00 90.56 72 ALA A CA 1
ATOM 567 C C . ALA A 1 72 ? 4.374 12.314 1.914 1.00 90.56 72 ALA A C 1
ATOM 569 O O . ALA A 1 72 ? 3.668 12.917 2.732 1.00 90.56 72 ALA A O 1
ATOM 570 N N . LEU A 1 73 ? 3.930 11.996 0.693 1.00 90.50 73 LEU A N 1
ATOM 571 C CA . LEU A 1 73 ? 2.569 12.271 0.240 1.00 90.50 73 LEU A CA 1
ATOM 572 C C . LEU A 1 73 ? 1.555 11.491 1.086 1.00 90.50 73 LEU A C 1
ATOM 574 O O . LEU A 1 73 ? 0.674 12.102 1.686 1.00 90.50 73 LEU A O 1
ATOM 578 N N . VAL A 1 74 ? 1.727 10.175 1.241 1.00 92.38 74 VAL A N 1
ATOM 579 C CA . VAL A 1 74 ? 0.866 9.329 2.096 1.00 92.38 74 VAL A CA 1
ATOM 580 C C . VAL A 1 74 ? 0.832 9.854 3.528 1.00 92.38 74 VAL A C 1
ATOM 582 O O . VAL A 1 74 ? -0.239 9.994 4.122 1.00 92.38 74 VAL A O 1
ATOM 585 N N . GLN A 1 75 ? 1.998 10.216 4.067 1.00 92.69 75 GLN A N 1
ATOM 586 C CA . GLN A 1 75 ? 2.128 10.764 5.410 1.00 92.69 75 GLN A CA 1
ATOM 587 C C . GLN A 1 75 ? 1.291 12.037 5.592 1.00 92.69 75 GLN A C 1
ATOM 589 O O . GLN A 1 75 ? 0.721 12.242 6.666 1.00 92.69 75 GLN A O 1
ATOM 594 N N . SER A 1 76 ? 1.177 12.871 4.558 1.00 91.81 76 SER A N 1
ATOM 595 C CA . SER A 1 76 ? 0.363 14.094 4.584 1.00 91.81 76 SER A CA 1
ATOM 596 C C . SER A 1 76 ? -1.136 13.792 4.723 1.00 91.81 76 SER A C 1
ATOM 598 O O . SER A 1 76 ? -1.858 14.534 5.387 1.00 91.81 76 SER A O 1
ATOM 600 N N . PHE A 1 77 ? -1.598 12.655 4.195 1.00 92.44 77 PHE A N 1
ATOM 601 C CA . PHE A 1 77 ? -2.986 12.197 4.311 1.00 92.44 77 PHE A CA 1
ATOM 602 C C . PHE A 1 77 ? -3.271 11.376 5.580 1.00 92.44 77 PHE A C 1
ATOM 604 O O . PHE A 1 77 ? -4.428 11.018 5.830 1.00 92.44 77 PHE A O 1
ATOM 611 N N . ARG A 1 78 ? -2.267 11.103 6.429 1.00 92.69 78 ARG A N 1
ATOM 612 C CA . ARG A 1 78 ? -2.433 10.221 7.601 1.00 92.69 78 ARG A CA 1
ATOM 613 C C . ARG A 1 78 ? -3.506 10.713 8.580 1.00 92.69 78 ARG A C 1
ATOM 615 O O . ARG A 1 78 ? -4.234 9.912 9.145 1.00 92.69 78 ARG A O 1
ATOM 622 N N . ARG A 1 79 ? -3.642 12.031 8.763 1.00 91.94 79 ARG A N 1
ATOM 623 C CA . ARG A 1 79 ? -4.646 12.643 9.660 1.00 91.94 79 ARG A CA 1
ATOM 624 C C . ARG A 1 79 ? -5.865 13.201 8.915 1.00 91.94 79 ARG A C 1
ATOM 626 O O . ARG A 1 79 ? -6.682 13.886 9.528 1.00 91.94 79 ARG A O 1
ATOM 633 N N . ALA A 1 80 ? -5.973 12.943 7.610 1.00 92.12 80 ALA A N 1
ATOM 634 C CA . ALA A 1 80 ? -7.040 13.491 6.787 1.00 92.12 80 ALA A CA 1
ATOM 635 C C . ALA A 1 80 ? -8.393 12.831 7.101 1.00 92.12 80 ALA A C 1
ATOM 637 O O . ALA A 1 80 ? -8.482 11.603 7.242 1.00 92.12 80 ALA A O 1
ATOM 638 N N . THR A 1 81 ? -9.440 13.651 7.181 1.00 91.44 81 THR A N 1
ATOM 639 C CA . THR A 1 81 ? -10.831 13.234 7.379 1.00 91.44 81 THR A CA 1
ATOM 640 C C . THR A 1 81 ? -11.700 13.632 6.175 1.00 91.44 81 THR A C 1
ATOM 642 O O . THR A 1 81 ? -11.509 14.720 5.621 1.00 91.44 81 THR A O 1
ATOM 645 N N . PRO A 1 82 ? -12.653 12.776 5.752 1.00 93.31 82 PRO A N 1
ATOM 646 C CA . PRO A 1 82 ? -12.938 11.426 6.258 1.00 93.31 82 PRO A CA 1
ATOM 647 C C . PRO A 1 82 ? -11.901 10.374 5.806 1.00 93.31 82 PRO A C 1
ATOM 649 O O . PRO A 1 82 ? -11.254 10.513 4.769 1.00 93.31 82 PRO A O 1
ATOM 652 N N . ALA A 1 83 ? -11.728 9.313 6.604 1.00 89.38 83 ALA A N 1
ATOM 653 C CA . ALA A 1 83 ? -10.659 8.322 6.415 1.00 89.38 83 ALA A CA 1
ATOM 654 C C . ALA A 1 83 ? -10.789 7.507 5.117 1.00 89.38 83 ALA A C 1
ATOM 656 O O . ALA A 1 83 ? -9.783 7.248 4.452 1.00 89.38 83 ALA A O 1
ATOM 657 N N . TRP A 1 84 ? -12.017 7.141 4.738 1.00 89.94 84 TRP A N 1
ATOM 658 C CA . TRP A 1 84 ? -12.284 6.399 3.503 1.00 89.94 84 TRP A CA 1
ATOM 659 C C . TRP A 1 84 ? -11.875 7.213 2.269 1.00 89.94 84 TRP A C 1
ATOM 661 O O . TRP A 1 84 ? -11.225 6.682 1.374 1.00 89.94 84 TRP A O 1
ATOM 671 N N . LEU A 1 85 ? -12.162 8.521 2.264 1.00 91.56 85 LEU A N 1
ATOM 672 C CA . LEU A 1 85 ? -11.849 9.402 1.141 1.00 91.56 85 LEU A CA 1
ATOM 673 C C . LEU A 1 85 ? -10.342 9.627 1.023 1.00 91.56 85 LEU A C 1
ATOM 675 O O . LEU A 1 85 ? -9.793 9.560 -0.071 1.00 91.56 85 LEU A O 1
ATOM 679 N N . ALA A 1 86 ? -9.653 9.828 2.150 1.00 91.06 86 ALA A N 1
ATOM 680 C CA . ALA A 1 86 ? -8.195 9.910 2.169 1.00 91.06 86 ALA A CA 1
ATOM 681 C C . ALA A 1 86 ? -7.544 8.623 1.633 1.00 91.06 86 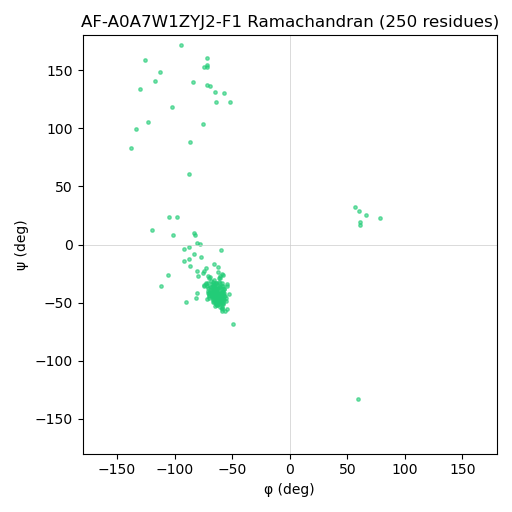ALA A C 1
ATOM 683 O O . ALA A 1 86 ? -6.595 8.690 0.856 1.00 91.06 86 ALA A O 1
ATOM 684 N N . THR A 1 87 ? -8.082 7.460 2.014 1.00 91.25 87 THR A N 1
ATOM 685 C CA . THR A 1 87 ? -7.614 6.159 1.518 1.00 91.25 87 THR A CA 1
ATOM 686 C C . THR A 1 87 ? -7.844 6.033 0.022 1.00 91.25 87 THR A C 1
ATOM 688 O O . THR A 1 87 ? -6.901 5.715 -0.696 1.00 91.25 87 THR A O 1
ATOM 691 N N . LEU A 1 88 ? -9.043 6.358 -0.464 1.00 89.56 88 LEU A N 1
ATOM 692 C CA . LEU A 1 88 ? -9.377 6.328 -1.887 1.00 89.56 88 LEU A CA 1
ATOM 693 C C . LEU A 1 88 ? -8.435 7.222 -2.706 1.00 89.56 88 LEU A C 1
ATOM 695 O O . LEU A 1 88 ? -7.853 6.775 -3.691 1.00 89.56 88 LEU A O 1
ATOM 699 N N . ILE A 1 89 ? -8.220 8.459 -2.255 1.00 90.38 89 ILE A N 1
ATOM 700 C CA . ILE A 1 89 ? -7.345 9.422 -2.930 1.00 90.38 89 ILE A CA 1
ATOM 701 C C . ILE A 1 89 ? -5.916 8.913 -2.992 1.00 90.38 89 ILE A C 1
ATOM 703 O O . ILE A 1 89 ? -5.336 8.892 -4.071 1.00 90.38 89 ILE A O 1
ATOM 707 N N . VAL A 1 90 ? -5.336 8.493 -1.868 1.00 90.44 90 VAL A N 1
ATOM 708 C CA . VAL A 1 90 ? -3.950 8.000 -1.834 1.00 90.44 90 VAL A CA 1
ATOM 709 C C . VAL A 1 90 ? -3.792 6.758 -2.712 1.00 90.44 90 VAL A C 1
ATOM 711 O O . VAL A 1 90 ? -2.826 6.652 -3.461 1.00 90.44 90 VAL A O 1
ATOM 714 N N . THR A 1 91 ? -4.771 5.858 -2.666 1.00 87.81 91 THR A N 1
ATOM 715 C CA . THR A 1 91 ? -4.759 4.585 -3.396 1.00 87.81 91 THR A CA 1
ATOM 716 C C . THR A 1 91 ? -4.907 4.766 -4.904 1.00 87.81 91 THR A C 1
ATOM 718 O O . THR A 1 91 ? -4.381 3.956 -5.655 1.00 87.81 91 THR A O 1
ATOM 721 N N . ILE A 1 92 ? -5.582 5.824 -5.362 1.00 86.38 92 ILE A N 1
ATOM 722 C CA . ILE A 1 92 ? -5.719 6.134 -6.793 1.00 86.38 92 ILE A CA 1
ATOM 723 C C . ILE A 1 92 ? -4.585 7.043 -7.272 1.00 86.38 92 ILE A C 1
ATOM 725 O O . ILE A 1 92 ? -3.948 6.762 -8.286 1.00 86.38 92 ILE A O 1
ATOM 729 N N . SER A 1 93 ? -4.317 8.136 -6.555 1.00 84.00 93 SER A N 1
ATOM 730 C CA . SER A 1 93 ? -3.369 9.168 -6.992 1.00 84.00 93 SER A CA 1
ATOM 731 C C . SER A 1 93 ? -1.936 8.654 -7.067 1.00 84.00 93 SER A C 1
ATOM 733 O O . SER A 1 93 ? -1.256 8.944 -8.048 1.00 84.00 93 SER A O 1
ATOM 735 N N . LEU A 1 94 ? -1.479 7.858 -6.091 1.00 83.19 94 LEU A N 1
ATOM 736 C CA . LEU A 1 94 ? -0.102 7.363 -6.095 1.00 83.19 94 LEU A CA 1
ATOM 737 C C . LEU A 1 94 ? 0.191 6.429 -7.273 1.00 83.19 94 LEU A C 1
ATOM 739 O O . LEU A 1 94 ? 1.151 6.711 -7.992 1.00 83.19 94 LEU A O 1
ATOM 743 N N . PRO A 1 95 ? -0.595 5.361 -7.524 1.00 81.06 95 PRO A N 1
ATOM 744 C CA . PRO A 1 95 ? -0.411 4.557 -8.723 1.00 81.06 95 PRO A CA 1
ATOM 745 C C . PRO A 1 95 ? -0.556 5.400 -9.986 1.00 81.06 95 PRO A C 1
ATOM 747 O O . PRO A 1 95 ? 0.308 5.323 -10.846 1.00 81.06 95 PRO A O 1
ATOM 750 N N . THR A 1 96 ? -1.568 6.269 -10.080 1.00 80.50 96 THR A N 1
ATOM 751 C CA . THR A 1 96 ? -1.759 7.109 -11.275 1.00 80.50 96 THR A CA 1
ATOM 752 C C . THR A 1 96 ? -0.508 7.933 -11.588 1.00 80.50 96 THR A C 1
ATOM 754 O O . THR A 1 96 ? -0.017 7.889 -12.712 1.00 80.50 96 THR A O 1
ATOM 757 N N . ILE A 1 97 ? 0.070 8.621 -10.598 1.00 81.44 97 ILE A N 1
ATOM 758 C CA . ILE A 1 97 ? 1.294 9.416 -10.779 1.00 81.44 97 ILE A CA 1
ATOM 759 C C . ILE A 1 97 ? 2.489 8.510 -11.098 1.00 81.44 97 ILE A C 1
ATOM 761 O O . ILE A 1 97 ? 3.196 8.756 -12.073 1.00 81.44 97 ILE A O 1
ATOM 765 N N . SER A 1 98 ? 2.704 7.447 -10.315 1.00 77.00 98 SER A N 1
ATOM 766 C CA . SER A 1 98 ? 3.842 6.537 -10.505 1.00 77.00 98 SER A CA 1
ATOM 767 C C . SER A 1 98 ? 3.826 5.890 -11.888 1.00 77.00 98 SER A C 1
ATOM 769 O O . SER A 1 98 ? 4.872 5.799 -12.523 1.00 77.00 98 SER A O 1
ATOM 771 N N . HIS A 1 99 ? 2.660 5.456 -12.359 1.00 74.75 99 HIS A N 1
ATOM 772 C CA . HIS A 1 99 ? 2.513 4.787 -13.647 1.00 74.75 99 HIS A CA 1
ATOM 773 C C . HIS A 1 99 ? 2.489 5.758 -14.818 1.00 74.75 99 HIS A C 1
ATOM 775 O O . HIS A 1 99 ? 2.920 5.392 -15.904 1.00 74.75 99 HIS A O 1
ATOM 781 N N . THR A 1 100 ? 2.061 7.004 -14.605 1.00 79.12 100 THR A N 1
ATOM 782 C CA . THR A 1 100 ? 2.241 8.066 -15.603 1.00 79.12 100 THR A CA 1
ATOM 783 C C . THR A 1 100 ? 3.731 8.315 -15.835 1.00 79.12 100 THR A C 1
ATOM 785 O O . THR A 1 100 ? 4.177 8.343 -16.978 1.00 79.12 100 THR A O 1
ATOM 788 N N . ILE A 1 101 ? 4.523 8.421 -14.760 1.00 77.88 101 ILE A N 1
ATOM 789 C CA . ILE A 1 101 ? 5.982 8.571 -14.859 1.00 77.88 101 ILE A CA 1
ATOM 790 C C . ILE A 1 101 ? 6.600 7.346 -15.545 1.00 77.88 101 ILE A C 1
ATOM 792 O O . ILE A 1 101 ? 7.352 7.510 -16.498 1.00 77.88 101 ILE A O 1
ATOM 796 N N . GLU A 1 102 ? 6.243 6.134 -15.110 1.00 71.62 102 GLU A N 1
ATOM 797 C CA . GLU A 1 102 ? 6.712 4.873 -15.706 1.00 71.62 102 GLU A CA 1
ATOM 798 C C . GLU A 1 102 ? 6.384 4.792 -17.206 1.00 71.62 102 GLU A C 1
ATOM 800 O O . GLU A 1 102 ? 7.255 4.465 -18.012 1.00 71.62 102 GLU A O 1
ATOM 805 N N . PHE A 1 103 ? 5.166 5.172 -17.604 1.00 73.62 103 PHE A N 1
ATOM 806 C CA . PHE A 1 103 ? 4.747 5.236 -19.002 1.00 73.62 103 PHE A CA 1
ATOM 807 C C . PHE A 1 103 ? 5.613 6.205 -19.812 1.00 73.62 103 PHE A C 1
ATOM 809 O O . PHE A 1 103 ? 6.120 5.826 -20.865 1.00 73.62 103 PHE A O 1
ATOM 816 N N . PHE A 1 104 ? 5.840 7.428 -19.320 1.00 78.00 104 PHE A N 1
ATOM 817 C CA . PHE A 1 104 ? 6.691 8.400 -20.013 1.00 78.00 104 PHE A CA 1
ATOM 818 C C . PHE A 1 104 ? 8.154 7.961 -20.077 1.00 78.00 104 PHE A C 1
ATOM 820 O O . PHE A 1 104 ? 8.796 8.151 -21.108 1.00 78.00 104 PHE A O 1
ATOM 827 N N . THR A 1 105 ? 8.685 7.353 -19.014 1.00 71.88 105 THR A N 1
ATOM 828 C CA . THR A 1 105 ? 10.045 6.800 -19.015 1.00 71.88 105 THR A CA 1
ATOM 829 C C . THR A 1 105 ? 10.185 5.704 -20.070 1.00 71.88 105 THR A C 1
ATOM 831 O O . THR A 1 105 ? 11.151 5.712 -20.829 1.00 71.88 105 THR A O 1
ATOM 834 N N . HIS A 1 106 ? 9.202 4.809 -20.188 1.00 68.38 106 HIS A N 1
ATOM 835 C CA . HIS A 1 106 ? 9.205 3.783 -21.229 1.00 68.38 106 HIS A CA 1
ATOM 836 C C . HIS A 1 106 ? 8.995 4.349 -22.633 1.00 68.38 106 HIS A C 1
ATOM 838 O O . HIS A 1 106 ? 9.677 3.915 -23.557 1.00 68.38 106 HIS A O 1
ATOM 844 N N . TYR A 1 107 ? 8.112 5.334 -22.800 1.00 73.62 107 TYR A N 1
ATOM 845 C CA . TYR A 1 107 ? 7.933 6.025 -24.076 1.00 73.62 107 TYR A CA 1
ATOM 846 C C . TYR A 1 107 ? 9.240 6.689 -24.530 1.00 73.62 107 TYR A C 1
ATOM 848 O O . TYR A 1 107 ? 9.659 6.533 -25.673 1.00 73.62 107 TYR A O 1
ATOM 856 N N . ALA A 1 108 ? 9.932 7.375 -23.616 1.00 74.88 108 ALA A N 1
ATOM 857 C CA . ALA A 1 108 ? 11.220 7.993 -23.900 1.00 74.88 108 ALA A CA 1
ATOM 858 C C . ALA A 1 108 ? 12.306 6.951 -24.213 1.00 74.88 108 ALA A C 1
ATOM 860 O O . ALA A 1 108 ? 13.090 7.153 -25.138 1.00 74.88 108 ALA A O 1
ATOM 861 N N . GLN A 1 109 ? 12.336 5.825 -23.491 1.00 70.00 109 GLN A N 1
ATOM 862 C CA . GLN A 1 109 ? 13.236 4.707 -23.786 1.00 70.00 109 GLN A CA 1
ATOM 863 C C . GLN A 1 109 ? 13.018 4.177 -25.211 1.00 70.00 109 GLN A C 1
ATOM 865 O O . GLN A 1 109 ? 13.981 3.965 -25.940 1.00 70.00 109 GLN A O 1
ATOM 870 N N . GLU A 1 110 ? 11.764 3.977 -25.612 1.00 68.31 110 GLU A N 1
ATOM 871 C CA . GLU A 1 110 ? 11.399 3.404 -26.910 1.00 68.31 110 GLU A CA 1
ATOM 872 C C . GLU A 1 110 ? 11.669 4.378 -28.067 1.00 68.31 110 GLU A C 1
ATOM 874 O O . GLU A 1 110 ? 12.190 3.980 -29.107 1.00 68.31 110 GLU A O 1
ATOM 879 N N . TYR A 1 111 ? 11.391 5.667 -27.869 1.00 73.12 111 TYR A N 1
ATOM 880 C CA . TYR A 1 111 ? 11.564 6.678 -28.908 1.00 73.12 111 TYR A CA 1
ATOM 881 C C . TYR A 1 111 ? 13.020 7.153 -29.060 1.00 73.12 111 TYR A C 1
ATOM 883 O O . TYR A 1 111 ? 13.495 7.311 -30.181 1.00 73.12 111 TYR A O 1
ATOM 891 N N . TYR A 1 112 ? 13.744 7.369 -27.954 1.00 72.62 112 TYR A N 1
ATOM 892 C CA . TYR A 1 112 ? 15.084 7.979 -27.979 1.00 72.62 112 TYR A CA 1
ATOM 893 C C . TYR A 1 112 ? 16.231 6.992 -27.736 1.00 72.62 112 TYR A C 1
ATOM 895 O O . TYR A 1 112 ? 17.347 7.238 -28.186 1.00 72.62 112 TYR A O 1
ATOM 903 N N . PHE A 1 113 ? 15.988 5.884 -27.028 1.00 67.88 113 PHE A N 1
ATOM 904 C CA . PHE A 1 113 ? 17.043 4.970 -26.566 1.00 67.88 113 PHE A CA 1
ATOM 905 C C . PHE A 1 113 ? 16.902 3.538 -27.100 1.00 67.88 113 PHE A C 1
ATOM 907 O O . PHE A 1 113 ? 17.615 2.645 -26.638 1.00 67.88 113 PHE A O 1
ATOM 914 N N . SER A 1 114 ? 16.044 3.308 -28.097 1.00 62.09 114 SER A N 1
ATOM 915 C CA . SER A 1 114 ? 15.807 1.983 -28.696 1.00 62.09 114 SER A CA 1
ATOM 916 C C . SER A 1 114 ? 17.063 1.334 -29.281 1.00 62.09 114 SER A C 1
ATOM 918 O O . SER A 1 114 ? 17.164 0.110 -29.299 1.00 62.09 114 SER A O 1
ATOM 920 N N . ALA A 1 115 ? 18.049 2.137 -29.693 1.00 58.09 115 ALA A N 1
ATOM 921 C CA . ALA A 1 115 ? 19.345 1.659 -30.173 1.00 58.09 115 ALA A CA 1
ATOM 922 C C . ALA A 1 115 ? 20.262 1.109 -29.058 1.00 58.09 115 ALA A C 1
ATOM 924 O O . ALA A 1 115 ? 21.195 0.366 -29.350 1.00 58.09 115 ALA A O 1
ATOM 925 N N . VAL A 1 116 ? 20.019 1.473 -27.792 1.00 59.75 116 VAL A N 1
ATOM 926 C CA . VAL A 1 116 ? 20.875 1.125 -26.640 1.00 59.75 116 VAL A CA 1
ATOM 927 C C . VAL A 1 116 ? 20.178 0.144 -25.694 1.00 59.75 116 VAL A C 1
ATOM 929 O O . VAL A 1 116 ? 20.825 -0.739 -25.134 1.00 59.75 116 VAL A O 1
ATOM 932 N N . VAL A 1 117 ? 18.858 0.269 -25.524 1.00 56.03 117 VAL A N 1
ATOM 933 C CA . VAL A 1 117 ? 18.052 -0.597 -24.657 1.00 56.03 117 VAL A CA 1
ATOM 934 C C . VAL A 1 117 ? 16.941 -1.240 -25.494 1.00 56.03 117 VAL A C 1
ATOM 936 O O . VAL A 1 117 ? 15.967 -0.556 -25.823 1.00 56.03 117 VAL A O 1
ATOM 939 N N . PRO A 1 118 ? 17.046 -2.541 -25.831 1.00 52.97 118 PRO A N 1
ATOM 940 C CA . PRO A 1 118 ? 16.049 -3.224 -26.647 1.00 52.97 118 PRO A CA 1
ATOM 941 C C . PRO A 1 118 ? 14.656 -3.133 -26.017 1.00 52.97 118 PRO A C 1
ATOM 943 O O . PRO A 1 118 ? 14.472 -3.437 -24.835 1.00 52.97 118 PRO A O 1
ATOM 946 N N . ALA A 1 119 ? 13.658 -2.730 -26.805 1.00 55.03 119 ALA A N 1
ATOM 947 C CA . ALA A 1 119 ? 12.265 -2.786 -26.380 1.00 55.03 119 ALA A CA 1
ATOM 948 C C . ALA A 1 119 ? 11.811 -4.255 -26.285 1.00 55.03 119 ALA A C 1
ATOM 950 O O . ALA A 1 119 ? 12.120 -5.077 -27.147 1.00 55.03 119 ALA A O 1
ATOM 951 N N . SER A 1 120 ? 11.089 -4.605 -25.216 1.00 48.53 120 SER A N 1
ATOM 952 C CA . SER A 1 120 ? 10.576 -5.967 -25.022 1.00 48.53 120 SER A CA 1
ATOM 953 C C . SER A 1 120 ? 9.566 -6.318 -26.121 1.00 48.53 120 SER A C 1
ATOM 955 O O . SER A 1 120 ? 8.558 -5.633 -26.269 1.00 48.53 120 SER A O 1
ATOM 957 N N . SER A 1 121 ? 9.815 -7.399 -26.864 1.00 51.84 121 SER A N 1
ATOM 958 C CA . SER A 1 121 ? 8.996 -7.851 -28.001 1.00 51.84 121 SER A CA 1
ATOM 959 C C . SER A 1 121 ? 7.699 -8.581 -27.616 1.00 51.84 121 SER A C 1
ATOM 961 O O . SER A 1 121 ? 6.959 -9.008 -28.497 1.00 51.84 121 SER A O 1
ATOM 963 N N . ASN A 1 122 ? 7.406 -8.739 -26.319 1.00 52.56 122 ASN A N 1
ATOM 964 C CA . ASN A 1 122 ? 6.294 -9.551 -25.813 1.00 52.56 122 ASN A CA 1
ATOM 965 C C . ASN A 1 122 ? 5.347 -8.773 -24.880 1.00 52.56 122 ASN A C 1
ATOM 967 O O . ASN A 1 122 ? 5.736 -7.821 -24.200 1.00 52.56 122 ASN A O 1
ATOM 971 N N . ASN A 1 123 ? 4.115 -9.282 -24.734 1.00 54.72 123 ASN A N 1
ATOM 972 C CA . ASN A 1 123 ? 3.093 -8.796 -23.785 1.00 54.72 123 ASN A CA 1
ATOM 973 C C . ASN A 1 123 ? 3.509 -8.864 -22.299 1.00 54.72 123 ASN A C 1
ATOM 975 O O . ASN A 1 123 ? 2.794 -8.373 -21.425 1.00 54.72 123 ASN A O 1
ATOM 979 N N . SER A 1 124 ? 4.679 -9.424 -21.989 1.00 54.66 124 SER A N 1
ATOM 980 C CA . SER A 1 124 ? 5.270 -9.487 -20.650 1.00 54.66 124 SER A CA 1
ATOM 981 C C . SER A 1 124 ? 5.396 -8.109 -19.990 1.00 54.66 124 SER A C 1
ATOM 983 O O . SER A 1 124 ? 5.205 -7.997 -18.780 1.00 54.66 124 SER A O 1
ATOM 985 N N . ARG A 1 125 ? 5.650 -7.050 -20.780 1.00 60.91 125 ARG A N 1
ATOM 986 C CA . ARG A 1 125 ? 5.710 -5.657 -20.296 1.00 60.91 125 ARG A CA 1
ATOM 987 C C . ARG A 1 125 ? 4.371 -5.203 -19.721 1.00 60.91 125 ARG A C 1
ATOM 989 O O . ARG A 1 125 ? 4.329 -4.658 -18.623 1.00 60.91 125 ARG A O 1
ATOM 996 N N . GLN A 1 126 ? 3.283 -5.467 -20.443 1.00 62.56 126 GLN A N 1
ATOM 997 C CA . GLN A 1 126 ? 1.938 -5.108 -19.998 1.00 62.56 126 GLN A CA 1
ATOM 998 C C . GLN A 1 126 ? 1.582 -5.870 -18.722 1.00 62.56 126 GLN A C 1
ATOM 1000 O O . GLN A 1 126 ? 1.084 -5.268 -17.784 1.00 62.56 126 GLN A O 1
ATOM 1005 N N . ILE A 1 127 ? 1.922 -7.158 -18.634 1.00 60.91 127 ILE A N 1
ATOM 1006 C CA . ILE A 1 127 ? 1.670 -7.970 -17.435 1.00 60.91 127 ILE A CA 1
ATOM 1007 C C . ILE A 1 127 ? 2.461 -7.442 -16.225 1.00 60.91 127 ILE A C 1
ATOM 1009 O O . ILE A 1 127 ? 1.889 -7.288 -15.148 1.00 60.91 127 ILE A O 1
ATOM 1013 N N . ALA A 1 128 ? 3.750 -7.123 -16.386 1.00 60.94 128 ALA A N 1
ATOM 1014 C CA . ALA A 1 128 ? 4.588 -6.593 -15.306 1.00 60.94 128 ALA A CA 1
ATOM 1015 C C . ALA A 1 128 ? 4.107 -5.219 -14.810 1.00 60.94 128 ALA A C 1
ATOM 1017 O O . ALA A 1 128 ? 3.997 -5.006 -13.602 1.00 60.94 128 ALA A O 1
ATOM 1018 N N . PHE A 1 129 ? 3.751 -4.323 -15.735 1.00 65.31 129 PHE A N 1
ATOM 1019 C CA . PHE A 1 129 ? 3.142 -3.027 -15.431 1.00 65.31 129 PHE A CA 1
ATOM 1020 C C . PHE A 1 129 ? 1.831 -3.194 -14.656 1.00 65.31 129 PHE A C 1
ATOM 1022 O O . PHE A 1 129 ? 1.563 -2.548 -13.651 1.00 65.31 129 PHE A O 1
ATOM 1029 N N . ALA A 1 130 ? 1.006 -4.131 -15.088 1.00 64.69 130 ALA A N 1
ATOM 1030 C CA . ALA A 1 130 ? -0.320 -4.305 -14.545 1.00 64.69 130 ALA A CA 1
ATOM 1031 C C . ALA A 1 130 ? -0.264 -4.965 -13.133 1.00 64.69 130 ALA A C 1
ATOM 1033 O O . ALA A 1 130 ? -0.969 -4.545 -12.211 1.00 64.69 130 ALA A O 1
ATOM 1034 N N . VAL A 1 131 ? 0.684 -5.882 -12.890 1.00 66.94 131 VAL A N 1
ATOM 1035 C CA . VAL A 1 131 ? 1.022 -6.384 -11.539 1.00 66.94 131 VAL A CA 1
ATOM 1036 C C . VAL A 1 131 ? 1.589 -5.276 -10.644 1.00 66.94 131 VAL A C 1
ATOM 1038 O O . VAL A 1 131 ? 1.257 -5.210 -9.455 1.00 66.94 131 VAL A O 1
ATOM 1041 N N . SER A 1 132 ? 2.419 -4.384 -11.191 1.00 67.69 132 SER A N 1
ATOM 1042 C CA . SER A 1 132 ? 3.005 -3.282 -10.426 1.00 67.69 132 SER A CA 1
ATOM 1043 C C . SER A 1 132 ? 1.944 -2.266 -9.980 1.00 67.69 132 SER A C 1
ATOM 1045 O O . SER A 1 132 ? 2.056 -1.757 -8.861 1.00 67.69 132 SER A O 1
ATOM 1047 N N . VAL A 1 133 ? 0.877 -2.056 -10.766 1.00 72.25 133 VAL A N 1
ATOM 1048 C CA . VAL A 1 133 ? -0.307 -1.257 -10.387 1.00 72.25 133 VAL A CA 1
ATOM 1049 C C . VAL A 1 133 ? -1.002 -1.835 -9.167 1.00 72.25 133 VAL A C 1
ATOM 1051 O O . VAL A 1 133 ? -1.165 -1.133 -8.168 1.00 72.25 133 VAL A O 1
ATOM 1054 N N . LEU A 1 134 ? -1.361 -3.120 -9.198 1.00 74.56 134 LEU A N 1
ATOM 1055 C CA . LEU A 1 134 ? -2.022 -3.765 -8.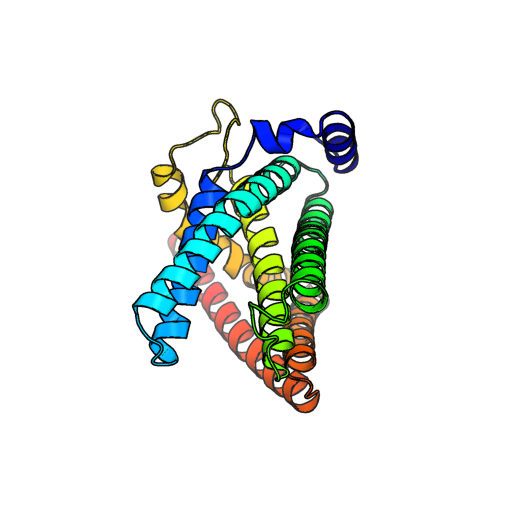060 1.00 74.56 134 LEU A CA 1
ATOM 1056 C C . LEU A 1 134 ? -1.178 -3.709 -6.802 1.00 74.56 134 LEU A C 1
ATOM 1058 O O . LEU A 1 134 ? -1.663 -3.345 -5.731 1.00 74.56 134 LEU A O 1
ATOM 1062 N N . PHE A 1 135 ? 0.101 -4.047 -6.939 1.00 76.50 135 PHE A N 1
ATOM 1063 C CA . PHE A 1 135 ? 1.015 -4.003 -5.816 1.00 76.50 135 PHE A CA 1
ATOM 1064 C C . PHE A 1 135 ? 1.128 -2.582 -5.248 1.00 76.50 135 PHE A C 1
ATOM 1066 O O . PHE A 1 135 ? 1.187 -2.402 -4.034 1.00 76.50 135 PHE A O 1
ATOM 1073 N N . SER A 1 136 ? 1.097 -1.562 -6.107 1.00 78.62 136 SER A N 1
ATOM 1074 C CA . SER A 1 136 ? 1.155 -0.158 -5.691 1.00 78.62 136 SER A CA 1
ATOM 1075 C C . SER A 1 136 ? -0.131 0.299 -4.996 1.00 78.62 136 SER A C 1
ATOM 1077 O O . SER A 1 136 ? -0.035 1.003 -3.996 1.00 78.62 136 SER A O 1
ATOM 1079 N N . VAL A 1 137 ? -1.309 -0.152 -5.444 1.00 84.12 137 VAL A N 1
ATOM 1080 C CA . VAL A 1 137 ? -2.607 0.068 -4.772 1.00 84.12 137 VAL A CA 1
ATOM 1081 C C . VAL A 1 137 ? -2.575 -0.507 -3.353 1.00 84.12 137 VAL A C 1
ATOM 1083 O O . VAL A 1 137 ? -2.766 0.230 -2.384 1.00 84.12 137 VAL A O 1
ATOM 1086 N N . PHE A 1 138 ? -2.253 -1.798 -3.209 1.00 85.38 138 PHE A N 1
ATOM 1087 C CA . PHE A 1 138 ? -2.174 -2.453 -1.898 1.00 85.38 138 PHE A CA 1
ATOM 1088 C C . PHE A 1 138 ? -1.110 -1.816 -0.997 1.00 85.38 138 PHE A C 1
ATOM 1090 O O . PHE A 1 138 ? -1.361 -1.562 0.181 1.00 85.38 138 PHE A O 1
ATOM 1097 N N . SER A 1 139 ? 0.062 -1.506 -1.555 1.00 85.62 139 SER A N 1
ATOM 1098 C CA . SER A 1 139 ? 1.146 -0.842 -0.831 1.00 85.62 139 SER A CA 1
ATOM 1099 C C . SER A 1 139 ? 0.749 0.559 -0.358 1.00 85.62 139 SER A C 1
ATOM 1101 O O . SER A 1 139 ? 1.051 0.929 0.774 1.00 85.62 139 SER A O 1
ATOM 1103 N N . ALA A 1 140 ? 0.033 1.338 -1.173 1.00 88.56 140 ALA A N 1
ATOM 1104 C CA . ALA A 1 140 ? -0.446 2.668 -0.800 1.00 88.56 140 ALA A CA 1
ATOM 1105 C C . ALA A 1 140 ? -1.485 2.602 0.332 1.00 88.56 140 ALA A C 1
ATOM 1107 O O . ALA A 1 140 ? -1.369 3.344 1.311 1.00 88.56 140 ALA A O 1
ATOM 1108 N N . MET A 1 141 ? -2.446 1.673 0.241 1.00 90.81 141 MET A N 1
ATOM 1109 C CA . MET A 1 141 ? -3.432 1.424 1.299 1.00 90.81 141 MET A CA 1
ATOM 1110 C C . MET A 1 141 ? -2.755 1.033 2.615 1.00 90.81 141 MET A C 1
ATOM 1112 O O . MET A 1 141 ? -3.026 1.638 3.654 1.00 90.81 141 MET A O 1
ATOM 1116 N N . PHE A 1 142 ? -1.843 0.058 2.570 1.00 91.19 142 PHE A N 1
ATOM 1117 C CA . PHE A 1 142 ? -1.143 -0.419 3.759 1.00 91.19 142 PHE A CA 1
ATOM 1118 C C . PHE A 1 142 ? -0.224 0.653 4.356 1.00 91.19 142 PHE A C 1
ATOM 1120 O O . PHE A 1 142 ? -0.225 0.849 5.569 1.00 91.19 142 PHE A O 1
ATOM 1127 N N . ASN A 1 143 ? 0.502 1.415 3.530 1.00 91.75 143 ASN A N 1
ATOM 1128 C CA . ASN A 1 143 ? 1.324 2.532 4.003 1.00 91.75 143 ASN A CA 1
ATOM 1129 C C . ASN A 1 143 ? 0.482 3.595 4.716 1.00 91.75 143 ASN A C 1
ATOM 1131 O O . ASN A 1 143 ? 0.861 4.062 5.790 1.00 91.75 143 ASN A O 1
ATOM 1135 N N . LEU A 1 144 ? -0.680 3.962 4.166 1.00 93.06 144 LEU A N 1
ATOM 1136 C CA . LEU A 1 144 ? -1.569 4.909 4.837 1.00 93.06 144 LEU A CA 1
ATOM 1137 C C . LEU A 1 144 ? -2.093 4.338 6.159 1.00 93.06 144 LEU A C 1
ATOM 1139 O O . LEU A 1 144 ? -2.152 5.062 7.155 1.00 93.06 144 LEU A O 1
ATOM 1143 N N . PHE A 1 145 ? -2.442 3.051 6.176 1.00 93.56 145 PHE A N 1
ATOM 1144 C CA . PHE A 1 145 ? -2.893 2.346 7.370 1.00 93.56 145 PHE A CA 1
ATOM 1145 C C . PHE A 1 145 ? -1.831 2.372 8.478 1.00 93.56 145 PHE A C 1
ATOM 1147 O O . PHE A 1 145 ? -2.111 2.848 9.577 1.00 93.56 145 PHE A O 1
ATOM 1154 N N . ILE A 1 146 ? -0.591 1.957 8.215 1.00 93.62 146 ILE A N 1
ATOM 1155 C CA . ILE A 1 146 ? 0.462 1.947 9.246 1.00 93.62 146 ILE A CA 1
ATOM 1156 C C . ILE A 1 146 ? 0.861 3.364 9.688 1.00 93.62 146 ILE A C 1
ATOM 1158 O O . ILE A 1 146 ? 1.099 3.594 10.875 1.00 93.62 146 ILE A O 1
ATOM 1162 N N . MET A 1 147 ? 0.845 4.346 8.777 1.00 94.31 147 MET A N 1
ATOM 1163 C CA . MET A 1 147 ? 1.109 5.750 9.118 1.00 94.31 147 MET A CA 1
ATOM 1164 C C . MET A 1 147 ? -0.004 6.367 9.969 1.00 94.31 147 MET A C 1
ATOM 1166 O O . MET A 1 147 ? 0.279 7.206 10.827 1.00 94.31 147 MET A O 1
ATOM 1170 N N . ARG A 1 148 ? -1.258 5.929 9.799 1.00 92.56 148 ARG A N 1
ATOM 1171 C CA . ARG A 1 148 ? -2.367 6.263 10.709 1.00 92.56 148 ARG A CA 1
ATOM 1172 C C . ARG A 1 148 ? -2.148 5.705 12.115 1.00 92.56 148 ARG A C 1
ATOM 1174 O O . ARG A 1 148 ? -2.488 6.379 13.080 1.00 92.56 148 ARG A O 1
ATOM 1181 N N . HIS A 1 149 ? -1.495 4.550 12.232 1.00 92.19 149 HIS A N 1
ATOM 1182 C CA . HIS A 1 149 ? -1.115 3.928 13.509 1.00 92.19 149 HIS A CA 1
ATOM 1183 C C . HIS A 1 149 ? 0.198 4.472 14.106 1.00 92.19 149 HIS A C 1
ATOM 1185 O O . HIS A 1 149 ? 0.722 3.931 15.090 1.00 92.19 149 HIS A O 1
ATOM 1191 N N . GLY A 1 150 ? 0.735 5.553 13.530 1.00 91.38 150 GLY A N 1
ATOM 1192 C CA . GLY A 1 150 ? 1.926 6.235 14.030 1.00 91.38 150 GLY A CA 1
ATOM 1193 C C . GLY A 1 150 ? 3.242 5.536 13.686 1.00 91.38 150 GLY A C 1
ATOM 1194 O O . GLY A 1 150 ? 4.223 5.717 14.401 1.00 91.38 150 GLY A O 1
ATOM 1195 N N . VAL A 1 151 ? 3.262 4.711 12.638 1.00 92.44 151 VAL A N 1
ATOM 1196 C CA . VAL A 1 151 ? 4.431 3.931 12.205 1.00 92.44 151 VAL A CA 1
ATOM 1197 C C . VAL A 1 151 ? 4.936 4.445 10.853 1.00 92.44 151 VAL A C 1
ATOM 1199 O O . VAL A 1 151 ? 4.155 4.939 10.046 1.00 92.44 151 VAL A O 1
ATOM 1202 N N . LEU A 1 152 ? 6.248 4.369 10.602 1.00 90.31 152 LEU A N 1
ATOM 1203 C CA . LEU A 1 152 ? 6.907 4.935 9.412 1.00 90.31 152 LEU A CA 1
ATOM 1204 C C . LEU A 1 152 ? 6.756 6.451 9.269 1.00 90.31 152 LEU A C 1
ATOM 1206 O O . LEU A 1 152 ? 6.793 6.985 8.164 1.00 90.31 152 LEU A O 1
ATOM 1210 N N . LEU A 1 153 ? 6.625 7.162 10.385 1.00 92.25 153 LEU A N 1
ATOM 1211 C CA . LEU A 1 153 ? 6.601 8.619 10.372 1.00 92.25 153 LEU A CA 1
ATOM 1212 C C . LEU A 1 153 ? 8.022 9.188 10.371 1.00 92.25 153 LEU A C 1
ATOM 1214 O O . LEU A 1 153 ? 8.900 8.686 11.083 1.00 92.25 153 LEU A O 1
ATOM 1218 N N . VAL A 1 154 ? 8.229 10.245 9.585 1.00 90.31 154 VAL A N 1
ATOM 1219 C CA . VAL A 1 154 ? 9.474 11.022 9.489 1.00 90.31 154 VAL A CA 1
ATOM 1220 C C . VAL A 1 154 ? 9.145 12.509 9.622 1.00 90.31 154 VAL A C 1
ATOM 1222 O O . VAL A 1 154 ? 8.199 12.999 9.003 1.00 90.31 154 VAL A O 1
ATOM 1225 N N . GLY A 1 155 ? 9.904 13.239 10.446 1.00 84.12 155 GLY A N 1
ATOM 1226 C CA . GLY A 1 155 ? 9.700 14.681 10.644 1.00 84.12 155 GLY A CA 1
ATOM 1227 C C . GLY A 1 155 ? 8.371 15.033 11.329 1.00 84.12 155 GLY A C 1
ATOM 1228 O O . GLY A 1 155 ? 7.837 16.120 11.132 1.00 84.12 155 GLY A O 1
ATOM 1229 N N . ALA A 1 156 ? 7.813 14.109 12.115 1.00 82.50 156 ALA A N 1
ATOM 1230 C CA . ALA A 1 156 ? 6.526 14.232 12.800 1.00 82.50 156 ALA A CA 1
ATOM 1231 C C . ALA A 1 156 ? 6.657 14.664 14.277 1.00 82.50 156 ALA A C 1
ATOM 1233 O O . ALA A 1 156 ? 5.781 14.367 15.089 1.00 82.50 156 ALA A O 1
ATOM 1234 N N . GLY A 1 157 ? 7.759 15.324 14.646 1.00 85.00 157 GLY A N 1
ATOM 1235 C CA . GLY A 1 157 ? 8.058 15.671 16.038 1.00 85.00 157 GLY A CA 1
ATOM 1236 C C . GLY A 1 157 ? 8.148 14.420 16.917 1.00 85.00 157 GLY A C 1
ATOM 1237 O O . GLY A 1 157 ? 8.755 13.429 16.507 1.00 85.00 157 GLY A O 1
ATOM 1238 N N . GLN A 1 158 ? 7.492 14.447 18.082 1.00 80.75 158 GLN A N 1
ATOM 1239 C CA . GLN A 1 158 ? 7.489 13.361 19.075 1.00 80.75 158 GLN A CA 1
ATOM 1240 C C . GLN A 1 158 ? 6.889 12.032 18.575 1.00 80.75 158 GLN A C 1
ATOM 1242 O O . GLN A 1 158 ? 7.174 10.981 19.143 1.00 80.75 158 GLN A O 1
ATOM 1247 N N . GLU A 1 159 ? 6.094 12.037 17.498 1.00 84.50 159 GLU A N 1
ATOM 1248 C CA . GLU A 1 159 ? 5.581 10.796 16.891 1.00 84.50 159 GLU A CA 1
ATOM 1249 C C . GLU A 1 159 ? 6.636 10.063 16.043 1.00 84.50 159 GLU A C 1
ATOM 1251 O O . GLU A 1 159 ? 6.421 8.926 15.624 1.00 84.50 159 GLU A O 1
ATOM 1256 N N . THR A 1 160 ? 7.779 10.696 15.766 1.00 87.31 160 THR A N 1
ATOM 1257 C CA . THR A 1 160 ? 8.866 10.088 14.990 1.00 87.31 160 THR A CA 1
ATOM 1258 C C . THR A 1 160 ? 9.613 9.079 15.857 1.00 87.31 160 THR A C 1
ATOM 1260 O O . THR A 1 160 ? 10.416 9.454 16.706 1.00 87.31 160 THR A O 1
ATOM 1263 N N . LYS A 1 161 ? 9.373 7.785 15.633 1.00 89.75 161 LYS A N 1
ATOM 1264 C CA . LYS A 1 161 ? 10.080 6.695 16.330 1.00 89.75 161 LYS A CA 1
ATOM 1265 C C . LYS A 1 161 ? 11.290 6.192 15.541 1.00 89.75 161 LYS A C 1
ATOM 1267 O O . LYS A 1 161 ? 11.491 6.578 14.391 1.00 89.75 161 LYS A O 1
ATOM 1272 N N . SER A 1 162 ? 12.109 5.324 16.130 1.00 91.06 162 SER A N 1
ATOM 1273 C CA . SER A 1 162 ? 13.188 4.645 15.396 1.00 91.06 162 SER A CA 1
ATOM 1274 C C . SER A 1 162 ? 12.628 3.592 14.429 1.00 91.06 162 SER A C 1
ATOM 1276 O O . SER A 1 162 ? 11.567 3.018 14.673 1.00 91.06 162 SER A O 1
ATOM 1278 N N . LEU A 1 163 ? 13.354 3.297 13.342 1.00 89.75 163 LEU A N 1
ATOM 1279 C CA . LEU A 1 163 ? 12.946 2.276 12.363 1.00 89.75 163 LEU A CA 1
ATOM 1280 C C . LEU A 1 163 ? 12.744 0.900 13.018 1.00 89.75 163 LEU A C 1
ATOM 1282 O O . LEU A 1 163 ? 11.801 0.188 12.698 1.00 89.75 163 LEU A O 1
ATOM 1286 N N . TRP A 1 164 ? 13.596 0.541 13.978 1.00 91.25 164 TRP A N 1
ATOM 1287 C CA . TRP A 1 164 ? 13.471 -0.724 14.699 1.00 91.25 164 TRP A CA 1
ATOM 1288 C C . TRP A 1 164 ? 12.202 -0.794 15.557 1.00 91.25 164 TRP A C 1
ATOM 1290 O O . TRP A 1 164 ? 11.530 -1.824 15.594 1.00 91.25 164 TRP A O 1
ATOM 1300 N N . SER A 1 165 ? 11.840 0.311 16.219 1.00 91.00 165 SER A N 1
ATOM 1301 C CA . SER A 1 165 ? 10.581 0.394 16.965 1.00 91.00 165 SER A CA 1
ATOM 1302 C C . SER A 1 165 ? 9.371 0.246 16.043 1.00 91.00 165 SER A C 1
ATOM 1304 O O . SER A 1 165 ? 8.400 -0.398 16.435 1.00 91.00 165 SER A O 1
ATOM 1306 N N . ASP A 1 166 ? 9.449 0.802 14.833 1.00 91.81 166 ASP A N 1
ATOM 1307 C CA . ASP A 1 166 ? 8.416 0.676 13.807 1.00 91.81 166 ASP A CA 1
ATOM 1308 C C . ASP A 1 166 ? 8.284 -0.778 13.315 1.00 91.81 166 ASP A C 1
ATOM 1310 O O . ASP A 1 166 ? 7.185 -1.330 13.339 1.00 91.81 166 ASP A O 1
ATOM 1314 N N . ILE A 1 167 ? 9.400 -1.433 12.963 1.00 91.81 167 ILE A N 1
ATOM 1315 C CA . ILE A 1 167 ? 9.430 -2.825 12.472 1.00 91.81 167 ILE A CA 1
ATOM 1316 C C . ILE A 1 167 ? 8.827 -3.798 13.491 1.00 91.81 167 ILE A C 1
ATOM 1318 O O . ILE A 1 167 ? 8.068 -4.687 13.113 1.00 91.81 167 ILE A O 1
ATOM 1322 N N . LYS A 1 168 ? 9.081 -3.613 14.793 1.00 93.62 168 LYS A N 1
ATOM 1323 C CA . LYS A 1 168 ? 8.477 -4.460 15.840 1.00 93.62 168 LYS A CA 1
ATOM 1324 C C . LYS A 1 168 ? 6.945 -4.437 15.840 1.00 93.62 168 LYS A C 1
ATOM 1326 O O . LYS A 1 168 ? 6.331 -5.396 16.295 1.00 93.62 168 LYS A O 1
ATOM 1331 N N . ARG A 1 169 ? 6.319 -3.363 15.344 1.00 93.50 169 ARG A N 1
ATOM 1332 C CA . ARG A 1 169 ? 4.853 -3.237 15.270 1.00 93.50 169 ARG A CA 1
ATOM 1333 C C . ARG A 1 169 ? 4.273 -3.818 13.979 1.00 93.50 169 ARG A C 1
ATOM 1335 O O . ARG A 1 169 ? 3.064 -4.011 13.912 1.00 93.50 169 ARG A O 1
ATOM 1342 N N . PHE A 1 170 ? 5.101 -4.124 12.976 1.00 90.88 170 PHE A N 1
ATOM 1343 C CA . PHE A 1 170 ? 4.632 -4.620 11.679 1.00 90.88 170 PHE A CA 1
ATOM 1344 C C . PHE A 1 170 ? 3.827 -5.918 11.774 1.00 90.88 170 PHE A C 1
ATOM 1346 O O . PHE A 1 170 ? 2.757 -5.942 11.178 1.00 90.88 170 PHE A O 1
ATOM 1353 N N . PRO A 1 171 ? 4.250 -6.971 12.507 1.00 92.56 171 PRO A N 1
ATOM 1354 C CA . PRO A 1 171 ? 3.492 -8.223 12.543 1.00 92.56 171 PRO A CA 1
ATOM 1355 C C . PRO A 1 171 ? 2.050 -8.024 13.022 1.00 92.56 171 PRO A C 1
ATOM 1357 O O . PRO A 1 171 ? 1.120 -8.555 12.421 1.00 92.56 171 PRO A O 1
ATOM 1360 N N . LEU A 1 172 ? 1.865 -7.192 14.052 1.00 92.94 172 LEU A N 1
ATOM 1361 C CA . LEU A 1 172 ? 0.544 -6.852 14.574 1.00 92.94 172 LEU A CA 1
ATOM 1362 C C . LEU A 1 172 ? -0.269 -6.038 13.562 1.00 92.94 172 LEU A C 1
ATOM 1364 O O . LEU A 1 172 ? -1.419 -6.370 13.306 1.00 92.94 172 LEU A O 1
ATOM 1368 N N . LEU A 1 173 ? 0.330 -5.011 12.952 1.00 94.12 173 LEU A N 1
ATOM 1369 C CA . LEU A 1 173 ? -0.357 -4.169 11.968 1.00 94.12 173 LEU A CA 1
ATOM 1370 C C . LEU A 1 173 ? -0.718 -4.931 10.688 1.00 94.12 173 LEU A C 1
ATOM 1372 O O . LEU A 1 173 ? -1.752 -4.659 10.089 1.00 94.12 173 LEU A O 1
ATOM 1376 N N . ILE A 1 174 ? 0.107 -5.894 10.269 1.00 93.31 174 ILE A N 1
ATOM 1377 C CA . ILE A 1 174 ? -0.210 -6.805 9.163 1.00 93.31 174 ILE A CA 1
ATOM 1378 C C . ILE A 1 174 ? -1.405 -7.676 9.552 1.00 93.31 174 ILE A C 1
ATOM 1380 O O . ILE A 1 174 ? -2.351 -7.776 8.776 1.00 93.31 174 ILE A O 1
ATOM 1384 N N . ALA A 1 175 ? -1.391 -8.270 10.749 1.00 92.19 175 ALA A N 1
ATOM 1385 C CA . ALA A 1 175 ? -2.502 -9.086 11.227 1.00 92.19 175 ALA A CA 1
ATOM 1386 C C . ALA A 1 175 ? -3.807 -8.277 11.307 1.00 92.19 175 ALA A C 1
ATOM 1388 O O . ALA A 1 175 ? -4.842 -8.754 10.848 1.00 92.19 175 ALA A O 1
ATOM 1389 N N . GLU A 1 176 ? -3.753 -7.047 11.817 1.00 93.00 176 GLU A N 1
ATOM 1390 C CA . GLU A 1 176 ? -4.896 -6.136 11.900 1.00 93.00 176 GLU A CA 1
ATOM 1391 C C . GLU A 1 176 ? -5.416 -5.747 10.510 1.00 93.00 176 GLU A C 1
ATOM 1393 O O . GLU A 1 176 ? -6.610 -5.866 10.239 1.00 93.00 176 GLU A O 1
ATOM 1398 N N . PHE A 1 177 ? -4.521 -5.369 9.594 1.00 92.81 177 PHE A N 1
ATOM 1399 C CA . PHE A 1 177 ? -4.883 -5.000 8.226 1.00 92.81 177 PHE A CA 1
ATOM 1400 C C . PHE A 1 177 ? -5.532 -6.161 7.461 1.00 92.81 177 PHE A C 1
ATOM 1402 O O . PHE A 1 177 ? -6.557 -5.978 6.807 1.00 92.81 177 PHE A O 1
ATOM 1409 N N . VAL A 1 178 ? -4.961 -7.365 7.556 1.00 90.81 178 VAL A N 1
ATOM 1410 C CA . VAL A 1 178 ? -5.471 -8.557 6.858 1.00 90.81 178 VAL A CA 1
ATOM 1411 C C . VAL A 1 178 ? -6.772 -9.062 7.494 1.00 90.81 178 VAL A C 1
ATOM 1413 O O . VAL A 1 178 ? -7.663 -9.526 6.784 1.00 90.81 178 VAL A O 1
ATOM 1416 N N . SER A 1 179 ? -6.920 -8.933 8.815 1.00 92.38 179 SER A N 1
ATOM 1417 C CA . SER A 1 179 ? -8.121 -9.377 9.541 1.00 92.38 179 SER A CA 1
ATOM 1418 C C . SER A 1 179 ? -9.264 -8.361 9.518 1.00 92.38 179 SER A C 1
ATOM 1420 O O . SER A 1 179 ? -10.371 -8.710 9.919 1.00 92.38 179 SER A O 1
ATOM 1422 N N . PHE A 1 180 ? -9.045 -7.142 9.015 1.00 92.56 180 PHE A N 1
ATOM 1423 C CA . PHE A 1 180 ? -10.058 -6.085 8.969 1.00 92.56 180 PHE A CA 1
ATOM 1424 C C . PHE A 1 180 ? -11.358 -6.524 8.273 1.00 92.56 180 PHE A C 1
ATOM 1426 O O . PHE A 1 180 ? -12.426 -6.474 8.879 1.00 92.56 180 PHE A O 1
ATOM 1433 N N . LEU A 1 181 ? -11.279 -7.003 7.024 1.00 91.50 181 LEU A N 1
ATOM 1434 C CA . LEU A 1 181 ? -12.473 -7.421 6.274 1.00 91.50 181 LEU A CA 1
ATOM 1435 C C . LEU A 1 181 ? -13.192 -8.627 6.914 1.00 91.50 181 LEU A C 1
ATOM 1437 O O . LEU A 1 181 ? -14.415 -8.568 7.046 1.00 91.50 181 LEU A O 1
ATOM 1441 N N . PRO A 1 182 ? -12.492 -9.696 7.351 1.00 92.44 182 PRO A N 1
ATOM 1442 C CA . PRO A 1 182 ? -13.116 -10.780 8.107 1.00 92.44 182 PRO A CA 1
ATOM 1443 C C . PRO A 1 182 ? -13.846 -10.318 9.366 1.00 92.44 182 PRO A C 1
ATOM 1445 O O . PRO A 1 182 ? -14.976 -10.738 9.606 1.00 92.44 182 PRO A O 1
ATOM 1448 N N . ILE A 1 183 ? -13.219 -9.447 10.163 1.00 93.06 183 ILE A N 1
ATOM 1449 C CA . ILE A 1 183 ? -13.808 -8.918 11.397 1.00 93.06 183 ILE A CA 1
ATOM 1450 C C . ILE A 1 183 ? -15.089 -8.144 11.079 1.00 93.06 183 ILE A C 1
ATOM 1452 O O . ILE A 1 183 ? -16.099 -8.347 11.751 1.00 93.06 183 ILE A O 1
ATOM 1456 N N . GLU A 1 184 ? -15.087 -7.325 10.028 1.00 93.19 184 GLU A N 1
ATOM 1457 C CA . GLU A 1 184 ? -16.265 -6.554 9.626 1.00 93.19 184 GLU A CA 1
ATOM 1458 C C . GLU A 1 184 ? -17.429 -7.458 9.192 1.00 93.19 184 GLU A C 1
ATOM 1460 O O . GLU A 1 184 ? -18.572 -7.262 9.612 1.00 93.19 184 GLU A O 1
ATOM 1465 N N . ILE A 1 185 ? -17.139 -8.519 8.429 1.00 93.00 185 ILE A N 1
ATOM 1466 C CA . ILE A 1 185 ? -18.133 -9.539 8.060 1.00 93.00 185 ILE A CA 1
ATOM 1467 C C . ILE A 1 185 ? -18.705 -10.206 9.313 1.00 93.00 185 ILE A C 1
ATOM 1469 O O . ILE A 1 185 ? -19.924 -10.301 9.456 1.00 93.00 185 ILE A O 1
ATOM 1473 N N . ILE A 1 186 ? -17.847 -10.633 10.244 1.00 93.12 186 ILE A N 1
ATOM 1474 C CA . ILE A 1 186 ? -18.263 -11.276 11.498 1.00 93.12 186 ILE A CA 1
ATOM 1475 C C . ILE A 1 186 ? -19.148 -10.333 12.323 1.00 93.12 186 ILE A C 1
ATOM 1477 O O . ILE A 1 186 ? -20.182 -10.760 12.838 1.00 93.12 186 ILE A O 1
ATOM 1481 N N . ASN A 1 187 ? -18.782 -9.056 12.433 1.00 93.00 187 ASN A N 1
ATOM 1482 C CA . ASN A 1 187 ? -19.555 -8.053 13.163 1.00 93.00 187 ASN A CA 1
ATOM 1483 C C . ASN A 1 187 ? -20.940 -7.843 12.537 1.00 93.00 187 ASN A C 1
ATOM 1485 O O . ASN A 1 187 ? -21.944 -7.837 13.250 1.00 93.00 187 ASN A O 1
ATOM 1489 N N . HIS A 1 188 ? -21.029 -7.745 11.209 1.00 93.94 188 HIS A N 1
ATOM 1490 C CA . HIS A 1 188 ? -22.314 -7.642 10.519 1.00 93.94 188 HIS A CA 1
ATOM 1491 C C . HIS A 1 188 ? -23.178 -8.895 10.679 1.00 93.94 188 HIS A C 1
ATOM 1493 O O . HIS A 1 188 ? -24.383 -8.768 10.897 1.00 93.94 188 HIS A O 1
ATOM 1499 N N . VAL A 1 189 ? -22.579 -10.088 10.640 1.00 92.69 189 VAL A N 1
ATOM 1500 C CA . VAL A 1 189 ? -23.281 -11.352 10.908 1.00 92.69 189 VAL A CA 1
ATOM 1501 C C . VAL A 1 189 ? -23.817 -11.384 12.342 1.00 92.69 189 VAL A C 1
ATOM 1503 O O . VAL A 1 189 ? -24.993 -11.688 12.541 1.00 92.69 189 VAL A O 1
ATOM 1506 N N . LYS A 1 190 ? -23.006 -11.001 13.339 1.00 91.88 190 LYS A N 1
ATOM 1507 C CA . LYS A 1 190 ? -23.437 -10.893 14.748 1.00 91.88 190 LYS A CA 1
ATOM 1508 C C . LYS A 1 190 ? -24.603 -9.911 14.915 1.00 91.88 190 LYS A C 1
ATOM 1510 O O . LYS A 1 190 ? -25.538 -10.193 15.660 1.00 91.88 190 LYS A O 1
ATOM 1515 N N . ASN A 1 191 ? -24.586 -8.808 14.168 1.00 93.69 191 ASN A N 1
ATOM 1516 C CA . ASN A 1 191 ? -25.632 -7.783 14.171 1.00 93.69 191 ASN A CA 1
ATOM 1517 C C . ASN A 1 191 ? -26.849 -8.126 13.288 1.00 93.69 191 ASN A C 1
ATOM 1519 O O . ASN A 1 191 ? -27.710 -7.272 13.099 1.00 93.69 191 ASN A O 1
ATOM 1523 N N . LYS A 1 192 ? -26.939 -9.350 12.739 1.00 93.94 192 LYS A N 1
ATOM 1524 C CA . LYS A 1 192 ? -28.010 -9.810 11.827 1.00 93.94 192 LYS A CA 1
ATOM 1525 C C . LYS A 1 192 ? -28.117 -9.023 10.509 1.00 93.94 192 LYS A C 1
ATOM 1527 O O . LYS A 1 192 ? -29.095 -9.162 9.777 1.00 93.94 192 LYS A O 1
ATOM 1532 N N . ASN A 1 193 ? -27.085 -8.264 10.146 1.00 95.12 193 ASN A N 1
ATOM 1533 C CA . ASN A 1 193 ? -26.992 -7.518 8.891 1.00 95.12 193 ASN A CA 1
ATOM 1534 C C . ASN A 1 193 ? -26.397 -8.397 7.778 1.00 95.12 193 ASN A C 1
ATOM 1536 O O . ASN A 1 193 ? -25.345 -8.095 7.211 1.00 95.12 193 ASN A O 1
ATOM 1540 N N . PHE A 1 194 ? -27.078 -9.500 7.455 1.00 93.06 194 PHE A N 1
ATOM 1541 C CA . PHE A 1 194 ? -26.589 -10.498 6.494 1.00 93.06 194 PHE A CA 1
ATOM 1542 C C . PHE A 1 194 ? -26.390 -9.940 5.081 1.00 93.06 194 PHE A C 1
ATOM 1544 O O . PHE A 1 194 ? -25.464 -10.357 4.390 1.00 93.06 194 PHE A O 1
ATOM 1551 N N . LEU A 1 195 ? -27.209 -8.965 4.668 1.00 93.69 195 LEU A N 1
ATOM 1552 C CA . LEU A 1 195 ? -27.075 -8.313 3.361 1.00 93.69 195 LEU A CA 1
ATOM 1553 C C . LEU A 1 195 ? -25.730 -7.590 3.217 1.00 93.69 195 LEU A C 1
ATOM 1555 O O . LEU A 1 195 ? -25.071 -7.722 2.190 1.00 93.69 195 LEU A O 1
ATOM 1559 N N . PHE A 1 196 ? -25.289 -6.880 4.258 1.00 91.75 196 PHE A N 1
ATOM 1560 C CA . PHE A 1 196 ? -23.995 -6.196 4.249 1.00 91.75 196 PHE A CA 1
ATOM 1561 C C . PHE A 1 196 ? -22.832 -7.185 4.292 1.00 91.75 196 PHE A C 1
ATOM 1563 O O . PHE A 1 196 ? -21.898 -7.059 3.503 1.00 91.75 196 PHE A O 1
ATOM 1570 N N . ALA A 1 197 ? -22.910 -8.204 5.152 1.00 91.00 197 ALA A N 1
ATOM 1571 C CA . ALA A 1 197 ? -21.895 -9.254 5.222 1.00 91.00 197 ALA A CA 1
ATOM 1572 C C . ALA A 1 197 ? -21.723 -9.978 3.871 1.00 91.00 197 ALA A C 1
ATOM 1574 O O . ALA A 1 197 ? -20.602 -10.127 3.380 1.00 91.00 197 ALA A O 1
ATOM 1575 N N . GLY A 1 198 ? -22.837 -10.362 3.239 1.00 92.00 198 GLY A N 1
ATOM 1576 C CA . GLY A 1 198 ? -22.847 -10.955 1.903 1.00 92.00 198 GLY A CA 1
ATOM 1577 C C . GLY A 1 198 ? -22.319 -9.995 0.839 1.00 92.00 198 GLY A C 1
ATOM 1578 O O . GLY A 1 198 ? -21.507 -10.393 0.009 1.00 92.00 198 GLY A O 1
ATOM 1579 N N . GLY A 1 199 ? -22.704 -8.717 0.902 1.00 94.06 199 GLY A N 1
ATOM 1580 C CA . GLY A 1 199 ? -22.220 -7.673 -0.001 1.00 94.06 199 GLY A CA 1
ATOM 1581 C C . GLY A 1 199 ? -20.701 -7.496 0.042 1.00 94.06 199 GLY A C 1
ATOM 1582 O O . GLY A 1 199 ? -20.067 -7.493 -1.011 1.00 94.06 199 GLY A O 1
ATOM 1583 N N . ILE A 1 200 ? -20.099 -7.421 1.236 1.00 92.31 200 ILE A N 1
ATOM 1584 C CA . ILE A 1 200 ? -18.637 -7.320 1.406 1.00 92.31 200 ILE A CA 1
ATOM 1585 C C . ILE A 1 200 ? -17.944 -8.563 0.836 1.00 92.31 200 ILE A C 1
ATOM 1587 O O . ILE A 1 200 ? -16.977 -8.444 0.082 1.00 92.31 200 ILE A O 1
ATOM 1591 N N . PHE A 1 201 ? -18.450 -9.756 1.165 1.00 91.81 201 PHE A N 1
ATOM 1592 C CA . PHE A 1 201 ? -17.882 -11.016 0.687 1.00 91.81 201 PHE A CA 1
ATOM 1593 C C . PHE A 1 201 ? -17.922 -11.119 -0.844 1.00 91.81 201 PHE A C 1
ATOM 1595 O O . PHE A 1 201 ? -16.906 -11.411 -1.479 1.00 91.81 201 PHE A O 1
ATOM 1602 N N . LEU A 1 202 ? -19.071 -10.821 -1.455 1.00 92.81 202 LEU A N 1
ATOM 1603 C CA . LEU A 1 202 ? -19.238 -10.823 -2.908 1.00 92.81 202 LEU A CA 1
ATOM 1604 C C . LEU A 1 202 ? -18.344 -9.776 -3.574 1.00 92.81 202 LEU A C 1
ATOM 1606 O O . LEU A 1 202 ? -17.625 -10.108 -4.517 1.00 92.81 202 LEU A O 1
ATOM 1610 N N . ALA A 1 203 ? -18.329 -8.546 -3.054 1.00 92.06 203 ALA A N 1
ATOM 1611 C CA . ALA A 1 203 ? -17.503 -7.466 -3.582 1.00 92.06 203 ALA A CA 1
ATOM 1612 C C . ALA A 1 203 ? -16.014 -7.830 -3.571 1.00 92.06 203 ALA A C 1
ATOM 1614 O O . ALA A 1 203 ? -15.326 -7.569 -4.556 1.00 92.06 203 ALA A O 1
ATOM 1615 N N . PHE A 1 204 ? -15.520 -8.481 -2.512 1.00 89.94 204 PHE A N 1
ATOM 1616 C CA . PHE A 1 204 ? -14.129 -8.928 -2.433 1.00 89.94 204 PHE A CA 1
ATOM 1617 C C . PHE A 1 204 ? -13.766 -9.885 -3.577 1.00 89.94 204 PHE A C 1
ATOM 1619 O O . PHE A 1 204 ? -12.858 -9.593 -4.358 1.00 89.94 204 PHE A O 1
ATOM 1626 N N . GLY A 1 205 ? -14.484 -11.003 -3.720 1.00 87.62 205 GLY A N 1
ATOM 1627 C CA . GLY A 1 205 ? -14.146 -12.003 -4.740 1.00 87.62 205 GLY A CA 1
ATOM 1628 C C . GLY A 1 205 ? -14.382 -11.510 -6.164 1.00 87.62 205 GLY A C 1
ATOM 1629 O O . GLY A 1 205 ? -13.549 -11.775 -7.029 1.00 87.62 205 GLY A O 1
ATOM 1630 N N . LEU A 1 206 ? -15.434 -10.717 -6.410 1.00 89.69 206 LEU A N 1
ATOM 1631 C CA . LEU A 1 206 ? -15.647 -10.081 -7.715 1.00 89.69 206 LEU A CA 1
ATOM 1632 C C . LEU A 1 206 ? -14.530 -9.094 -8.050 1.00 89.69 206 LEU A C 1
ATOM 1634 O O . LEU A 1 206 ? -14.059 -9.081 -9.185 1.00 89.69 206 LEU A O 1
ATOM 1638 N N . THR A 1 207 ? -14.073 -8.301 -7.080 1.00 86.81 207 THR A N 1
ATOM 1639 C CA . THR A 1 207 ? -12.971 -7.354 -7.288 1.00 86.81 207 THR A CA 1
ATOM 1640 C C . THR A 1 207 ? -11.687 -8.104 -7.620 1.00 86.81 207 THR A C 1
ATOM 1642 O O . THR A 1 207 ? -11.080 -7.821 -8.647 1.00 86.81 207 THR A O 1
ATOM 1645 N N . VAL A 1 208 ? -11.310 -9.107 -6.817 1.00 84.62 208 VAL A N 1
ATOM 1646 C CA . VAL A 1 208 ? -10.107 -9.928 -7.049 1.00 84.62 208 VAL A CA 1
ATOM 1647 C C . VAL A 1 208 ? -10.185 -10.676 -8.382 1.00 84.62 208 VAL A C 1
ATOM 1649 O O . VAL A 1 208 ? -9.217 -10.673 -9.141 1.00 84.62 208 VAL A O 1
ATOM 1652 N N . GLY A 1 209 ? -11.332 -11.277 -8.697 1.00 83.19 209 GLY A N 1
ATOM 1653 C CA . GLY A 1 209 ? -11.543 -11.998 -9.948 1.00 83.19 209 GLY A CA 1
ATOM 1654 C C . GLY A 1 209 ? -11.520 -11.090 -11.172 1.00 83.19 209 GLY A C 1
ATOM 1655 O O . GLY A 1 209 ? -10.869 -11.417 -12.159 1.00 83.19 209 GLY A O 1
ATOM 1656 N N . THR A 1 210 ? -12.162 -9.921 -11.109 1.00 83.88 210 THR A N 1
ATOM 1657 C CA . THR A 1 210 ? -12.153 -8.936 -12.206 1.00 83.88 210 THR A CA 1
ATOM 1658 C C . THR A 1 210 ? -10.746 -8.420 -12.449 1.00 83.88 210 THR A C 1
ATOM 1660 O O . THR A 1 210 ? -10.290 -8.420 -13.587 1.00 83.88 210 THR A O 1
ATOM 1663 N N . ILE A 1 211 ? -10.040 -8.060 -11.375 1.00 79.25 211 ILE A N 1
ATOM 1664 C CA . ILE A 1 211 ? -8.616 -7.727 -11.382 1.00 79.25 211 ILE A CA 1
ATOM 1665 C C . ILE A 1 211 ? -7.866 -8.830 -12.135 1.00 79.25 211 ILE A C 1
ATOM 1667 O O . ILE A 1 211 ? -7.423 -8.612 -13.261 1.00 79.25 211 ILE A O 1
ATOM 1671 N N . LEU A 1 212 ? -7.787 -10.043 -11.586 1.00 78.12 212 LEU A N 1
ATOM 1672 C CA . LEU A 1 212 ? -6.937 -11.106 -12.130 1.00 78.12 212 LEU A CA 1
ATOM 1673 C C . LEU A 1 212 ? -7.361 -11.559 -13.535 1.00 78.12 212 LEU A C 1
ATOM 1675 O O . LEU A 1 212 ? -6.505 -11.892 -14.356 1.00 78.12 212 LEU A O 1
ATOM 1679 N N . GLY A 1 213 ? -8.659 -11.536 -13.828 1.00 77.12 213 GLY A N 1
ATOM 1680 C CA . GLY A 1 213 ? -9.225 -11.834 -15.139 1.00 77.12 213 GLY A CA 1
ATOM 1681 C C . GLY A 1 213 ? -8.810 -10.836 -16.215 1.00 77.12 213 GLY A C 1
ATOM 1682 O O . GLY A 1 213 ? -8.358 -11.254 -17.285 1.00 77.12 213 GLY A O 1
ATOM 1683 N N . VAL A 1 214 ? -8.895 -9.534 -15.911 1.00 74.81 214 VAL A N 1
ATOM 1684 C CA . VAL A 1 214 ? -8.420 -8.454 -16.789 1.00 74.81 214 VAL A CA 1
ATOM 1685 C C . VAL A 1 214 ? -6.909 -8.567 -16.995 1.00 74.81 214 VAL A C 1
ATOM 1687 O O . VAL A 1 214 ? -6.458 -8.558 -18.138 1.00 74.81 214 VAL A O 1
ATOM 1690 N N . PHE A 1 215 ? -6.125 -8.782 -15.930 1.00 66.62 215 PHE A N 1
ATOM 1691 C CA . PHE A 1 215 ? -4.661 -8.911 -16.038 1.00 66.62 215 PHE A CA 1
ATOM 1692 C C . PHE A 1 215 ? -4.214 -10.073 -16.923 1.00 66.62 215 PHE A C 1
ATOM 1694 O O . PHE A 1 215 ? -3.181 -9.989 -17.584 1.00 66.62 215 PHE A O 1
ATOM 1701 N N . ARG A 1 216 ? -4.972 -11.171 -16.939 1.00 69.38 216 ARG A N 1
ATOM 1702 C CA . ARG A 1 216 ? -4.614 -12.372 -17.702 1.00 69.38 216 ARG A CA 1
ATOM 1703 C C . ARG A 1 216 ? -5.205 -12.392 -19.114 1.00 69.38 216 ARG A C 1
ATOM 1705 O O . ARG A 1 216 ? -4.946 -13.344 -19.848 1.00 69.38 216 ARG A O 1
ATOM 1712 N N . GLY A 1 217 ? -6.020 -11.394 -19.476 1.00 69.88 217 GLY A N 1
ATOM 1713 C CA . GLY A 1 217 ? -6.711 -11.315 -20.767 1.00 69.88 217 GLY A CA 1
ATOM 1714 C C . GLY A 1 217 ? -7.683 -12.474 -21.024 1.00 69.88 217 GLY A C 1
ATOM 1715 O O . GLY A 1 217 ? -8.012 -12.763 -22.171 1.00 69.88 217 GLY A O 1
ATOM 1716 N N . LYS A 1 218 ? -8.109 -13.185 -19.970 1.00 78.00 218 LYS A N 1
ATOM 1717 C CA . LYS A 1 218 ? -8.972 -14.371 -20.057 1.00 78.00 218 LYS A CA 1
ATOM 1718 C C . LYS A 1 218 ? -10.095 -14.265 -19.035 1.00 78.00 218 LYS A C 1
ATOM 1720 O O . LYS A 1 218 ? -9.922 -14.610 -17.869 1.00 78.00 218 LYS A O 1
ATOM 1725 N N . TRP A 1 219 ? -11.274 -13.855 -19.491 1.00 76.75 219 TRP A N 1
ATOM 1726 C CA . TRP A 1 219 ? -12.459 -13.717 -18.639 1.00 76.75 219 TRP A CA 1
ATOM 1727 C C . TRP A 1 219 ? -12.915 -15.030 -17.993 1.00 76.75 219 TRP A C 1
ATOM 1729 O O . TRP A 1 219 ? -13.401 -15.014 -16.867 1.00 76.75 219 TRP A O 1
ATOM 1739 N N . SER A 1 220 ? -12.669 -16.182 -18.626 1.00 79.31 220 SER A N 1
ATOM 1740 C CA . SER A 1 220 ? -12.929 -17.495 -18.012 1.00 79.31 220 SER A CA 1
ATOM 1741 C C . SER A 1 220 ? -12.122 -17.726 -16.728 1.00 79.31 220 SER A C 1
ATOM 1743 O O . SER A 1 220 ? -12.580 -18.416 -15.820 1.00 79.31 220 SER A O 1
ATOM 1745 N N . TRP A 1 221 ? -10.947 -17.102 -16.616 1.00 75.00 221 TRP A N 1
ATOM 1746 C CA . TRP A 1 221 ? -10.127 -17.122 -15.407 1.00 75.00 221 TRP A CA 1
ATOM 1747 C C . TRP A 1 221 ? -10.587 -16.125 -14.344 1.00 75.00 221 TRP A C 1
ATOM 1749 O O . TRP A 1 221 ? -10.294 -16.325 -13.168 1.00 75.00 221 TRP A O 1
ATOM 1759 N N . ALA A 1 222 ? -11.318 -15.071 -14.720 1.00 81.25 222 ALA A N 1
ATOM 1760 C CA . ALA A 1 222 ? -11.885 -14.128 -13.757 1.00 81.25 222 ALA A CA 1
ATOM 1761 C C . ALA A 1 222 ? -12.794 -14.864 -12.766 1.00 81.25 222 ALA A C 1
ATOM 1763 O O . ALA A 1 222 ? -12.707 -14.670 -11.558 1.00 81.25 222 ALA A O 1
ATOM 1764 N N . TRP A 1 223 ? -13.610 -15.785 -13.287 1.00 82.44 223 TRP A N 1
ATOM 1765 C CA . TRP A 1 223 ? -14.524 -16.580 -12.478 1.00 82.44 223 TRP A C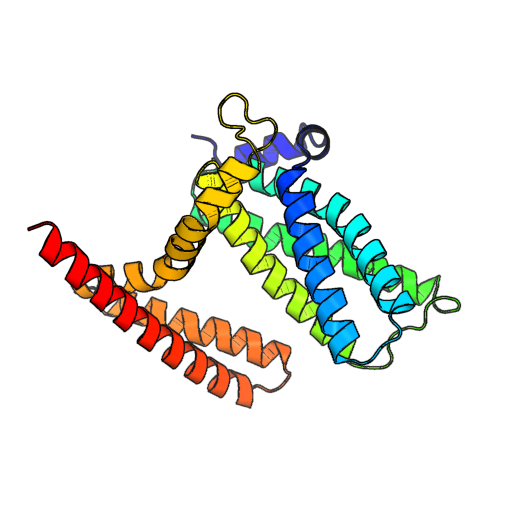A 1
ATOM 1766 C C . TRP A 1 223 ? -13.800 -17.595 -11.591 1.00 82.44 223 TRP A C 1
ATOM 1768 O O . TRP A 1 223 ? -14.075 -17.682 -10.398 1.00 82.44 223 TRP A O 1
ATOM 1778 N N . THR A 1 224 ? -12.831 -18.337 -12.133 1.00 84.31 224 THR A N 1
ATOM 1779 C CA . THR A 1 224 ? -12.087 -19.329 -11.339 1.00 84.31 224 THR A CA 1
ATOM 1780 C C . THR A 1 224 ? -11.241 -18.674 -10.249 1.00 84.31 224 THR A C 1
ATOM 1782 O O . THR A 1 224 ? -11.166 -19.188 -9.134 1.00 84.31 224 THR A O 1
ATOM 1785 N N . THR A 1 225 ? -10.649 -17.512 -10.531 1.00 83.00 225 THR A N 1
ATOM 1786 C CA . THR A 1 225 ? -9.905 -16.732 -9.534 1.00 83.00 225 THR A CA 1
ATOM 1787 C C . THR A 1 225 ? -10.820 -16.074 -8.505 1.00 83.00 225 THR A C 1
ATOM 1789 O O . THR A 1 225 ? -10.458 -16.068 -7.331 1.00 83.00 225 THR A O 1
ATOM 1792 N N . ALA A 1 226 ? -12.015 -15.608 -8.889 1.00 86.69 226 ALA A N 1
ATOM 1793 C CA . ALA A 1 226 ? -13.034 -15.149 -7.940 1.00 86.69 226 ALA A CA 1
ATOM 1794 C C . ALA A 1 226 ? -13.452 -16.270 -6.978 1.00 86.69 226 ALA A C 1
ATOM 1796 O O . ALA A 1 226 ? -13.434 -16.076 -5.765 1.00 86.69 226 ALA A O 1
ATOM 1797 N N . LEU A 1 227 ? -13.758 -17.461 -7.508 1.00 87.56 2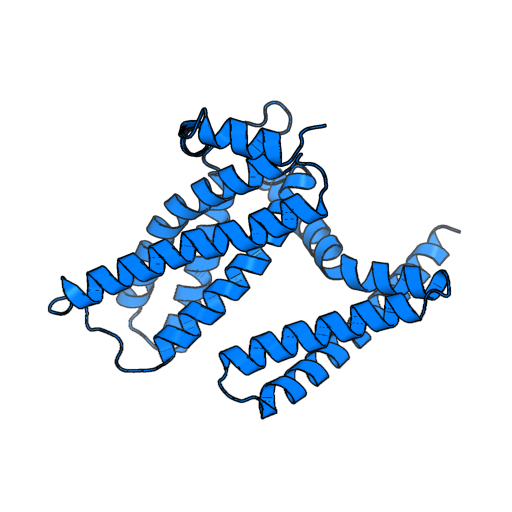27 LEU A N 1
ATOM 1798 C CA . LEU A 1 227 ? -14.109 -18.639 -6.709 1.00 87.56 227 LEU A CA 1
ATOM 1799 C C . LEU A 1 227 ? -12.986 -19.025 -5.740 1.00 87.56 227 LEU A C 1
ATOM 1801 O O . LEU A 1 227 ? -13.240 -19.238 -4.555 1.00 87.56 227 LEU A O 1
ATOM 1805 N N . GLY A 1 228 ? -11.741 -19.069 -6.224 1.00 86.75 228 GLY A N 1
ATOM 1806 C CA . GLY A 1 228 ? -10.577 -19.332 -5.379 1.00 86.75 228 GLY A CA 1
ATOM 1807 C C . GLY A 1 228 ? -10.397 -18.275 -4.285 1.00 86.75 228 GLY A C 1
ATOM 1808 O O . GLY A 1 228 ? -10.176 -18.622 -3.125 1.00 86.75 228 GLY A O 1
ATOM 1809 N N . ALA A 1 229 ? -10.550 -16.993 -4.628 1.00 87.12 229 ALA A N 1
ATOM 1810 C CA . ALA A 1 229 ? -10.461 -15.889 -3.678 1.00 87.12 229 ALA A CA 1
ATOM 1811 C C . ALA A 1 229 ? -11.547 -15.979 -2.599 1.00 87.12 229 ALA A C 1
ATOM 1813 O O . ALA A 1 229 ? -11.236 -15.835 -1.419 1.00 87.12 229 ALA A O 1
ATOM 1814 N N . TRP A 1 230 ? -12.793 -16.279 -2.975 1.00 92.31 230 TRP A N 1
ATOM 1815 C CA . TRP A 1 230 ? -13.881 -16.511 -2.026 1.00 92.31 230 TRP A CA 1
ATOM 1816 C C . TRP A 1 230 ? -13.610 -17.693 -1.106 1.00 92.31 230 TRP A C 1
ATOM 1818 O O . TRP A 1 230 ? -13.807 -17.558 0.096 1.00 92.31 230 TRP A O 1
ATOM 1828 N N . ALA A 1 231 ? -13.134 -18.824 -1.631 1.00 90.81 231 ALA A N 1
ATOM 1829 C CA . ALA A 1 231 ? -12.838 -20.000 -0.816 1.00 90.81 231 ALA A CA 1
ATOM 1830 C C . ALA A 1 231 ? -11.756 -19.699 0.233 1.00 90.81 231 ALA A C 1
ATOM 1832 O O . ALA A 1 231 ? -11.961 -19.941 1.423 1.00 90.81 231 ALA A O 1
ATOM 1833 N N . VAL A 1 232 ? -10.634 -19.104 -0.189 1.00 89.81 232 VAL A N 1
ATOM 1834 C CA . VAL A 1 232 ? -9.543 -18.710 0.717 1.00 89.81 232 VAL A CA 1
ATOM 1835 C C . VAL A 1 232 ? -10.037 -17.701 1.751 1.00 89.81 232 VAL A C 1
ATOM 1837 O O . VAL A 1 232 ? -9.786 -17.857 2.945 1.00 89.81 232 VAL A O 1
ATOM 1840 N N . PHE A 1 233 ? -10.772 -16.683 1.308 1.00 92.12 233 PHE A N 1
ATOM 1841 C CA . PHE A 1 233 ? -11.270 -15.628 2.180 1.00 92.12 233 PHE A CA 1
ATOM 1842 C C . PHE A 1 233 ? -12.318 -16.130 3.178 1.00 92.12 233 PHE A C 1
ATOM 1844 O O . PHE A 1 233 ? -12.307 -15.728 4.340 1.00 92.12 233 PHE A O 1
ATOM 1851 N N . PHE A 1 234 ? -13.181 -17.057 2.764 1.00 92.31 234 PHE A N 1
ATOM 1852 C CA . PHE A 1 234 ? -14.149 -17.715 3.635 1.00 92.31 234 PHE A CA 1
ATOM 1853 C C . PHE A 1 234 ? -13.453 -18.546 4.715 1.00 92.31 234 PHE A C 1
ATOM 1855 O O . PHE A 1 234 ? -13.718 -18.345 5.898 1.00 92.31 234 PHE A O 1
ATOM 1862 N N . VAL A 1 235 ? -12.508 -19.415 4.333 1.00 93.50 235 VAL A N 1
ATOM 1863 C CA . VAL A 1 235 ? -11.724 -20.222 5.286 1.00 93.50 235 VAL A CA 1
ATOM 1864 C C . VAL A 1 235 ? -10.978 -19.325 6.272 1.00 93.50 235 VAL A C 1
ATOM 1866 O O . VAL A 1 235 ? -11.004 -19.572 7.477 1.00 93.50 235 VAL A O 1
ATOM 1869 N N . PHE A 1 236 ? -10.367 -18.244 5.785 1.00 93.38 236 PHE A N 1
ATOM 1870 C CA . PHE A 1 236 ? -9.688 -17.282 6.645 1.00 93.38 236 PHE A CA 1
ATOM 1871 C C . PHE A 1 236 ? -10.659 -16.564 7.595 1.00 93.38 236 PHE A C 1
ATOM 1873 O O . PHE A 1 236 ? -10.351 -16.387 8.772 1.00 93.38 236 PHE A O 1
ATOM 1880 N N . THR A 1 237 ? -11.862 -16.221 7.131 1.00 91.94 237 THR A N 1
ATOM 1881 C CA . THR A 1 237 ? -12.901 -15.607 7.971 1.00 91.94 237 THR A CA 1
ATOM 1882 C C . THR A 1 237 ? -13.366 -16.550 9.077 1.00 91.94 237 THR A C 1
ATOM 1884 O O . THR A 1 237 ? -13.493 -16.127 10.226 1.00 91.94 237 THR A O 1
ATOM 1887 N N . LEU A 1 238 ? -13.541 -17.839 8.773 1.00 92.69 238 LEU A N 1
ATOM 1888 C CA . LEU A 1 238 ? -13.842 -18.857 9.781 1.00 92.69 238 LEU A CA 1
ATOM 1889 C C . LEU A 1 238 ? -12.705 -19.007 10.797 1.00 92.69 238 LEU A C 1
ATOM 1891 O O . LEU A 1 238 ? -12.964 -19.080 11.997 1.00 92.69 238 LEU A O 1
ATOM 1895 N N . PHE A 1 239 ? -11.452 -19.009 10.336 1.00 93.62 239 PHE A N 1
ATOM 1896 C CA . PHE A 1 239 ? -10.287 -19.057 11.216 1.00 93.62 239 PHE A CA 1
ATOM 1897 C C . PHE A 1 239 ? -10.248 -17.856 12.173 1.00 93.62 239 PHE A C 1
ATOM 1899 O O . PHE A 1 239 ? -10.101 -18.039 13.381 1.00 93.62 239 PHE A O 1
ATOM 1906 N N . VAL A 1 240 ? -10.449 -16.634 11.668 1.00 91.75 240 VAL A N 1
ATOM 1907 C CA . VAL A 1 240 ? -10.513 -15.420 12.500 1.00 91.75 240 VAL A CA 1
ATOM 1908 C C . VAL A 1 240 ? -11.666 -15.505 13.504 1.00 91.75 240 VAL A C 1
ATOM 1910 O O . VAL A 1 240 ? -11.467 -15.217 14.683 1.00 91.75 240 VAL A O 1
ATOM 1913 N N . ALA A 1 241 ? -12.851 -15.955 13.079 1.00 90.69 241 ALA A N 1
ATOM 1914 C CA . ALA A 1 241 ? -13.996 -16.137 13.970 1.00 90.69 241 ALA A CA 1
ATOM 1915 C C . ALA A 1 241 ? -13.694 -17.125 15.110 1.00 90.69 241 ALA A C 1
ATOM 1917 O O . ALA A 1 241 ? -14.018 -16.851 16.267 1.00 90.69 241 ALA A O 1
ATOM 1918 N N . PHE A 1 242 ? -13.029 -18.239 14.795 1.00 92.69 242 PHE A N 1
ATOM 1919 C CA . PHE A 1 242 ? -12.604 -19.235 15.774 1.00 92.69 242 PHE A CA 1
ATOM 1920 C C . PHE A 1 242 ? -11.599 -18.663 16.783 1.00 92.69 242 PHE A C 1
ATOM 1922 O O . PHE A 1 242 ? -11.768 -18.837 17.991 1.00 92.69 242 PHE A O 1
ATOM 1929 N N . VAL A 1 243 ? -10.588 -17.925 16.311 1.00 91.06 243 VAL A N 1
ATOM 1930 C CA . VAL A 1 243 ? -9.603 -17.265 17.183 1.00 91.06 243 VAL A CA 1
ATOM 1931 C C . VAL A 1 243 ? -10.284 -16.266 18.120 1.00 91.06 243 VAL A C 1
ATOM 1933 O O . VAL A 1 243 ? -10.043 -16.311 19.326 1.00 91.06 243 VAL A O 1
ATOM 1936 N N . LEU A 1 244 ? -11.173 -15.412 17.601 1.00 89.56 244 LEU A N 1
ATOM 1937 C CA . LEU A 1 244 ? -11.924 -14.450 18.416 1.00 89.56 244 LEU A CA 1
ATOM 1938 C C . LEU A 1 244 ? -12.765 -15.151 19.488 1.00 89.56 244 LEU A C 1
ATOM 1940 O O . LEU A 1 244 ? -12.780 -14.718 20.636 1.00 89.56 244 LEU A O 1
ATOM 1944 N N . GLN A 1 245 ? -13.405 -16.272 19.149 1.00 89.38 245 GLN A N 1
ATOM 1945 C CA . GLN A 1 245 ? -14.190 -17.049 20.107 1.00 89.38 245 GLN A CA 1
ATOM 1946 C C . GLN A 1 245 ? -13.330 -17.642 21.236 1.00 89.38 245 GLN A C 1
ATOM 1948 O O . GLN A 1 245 ? -13.775 -17.681 22.384 1.00 89.38 245 GLN A O 1
ATOM 1953 N N . ILE A 1 246 ? -12.111 -18.106 20.938 1.00 89.31 246 ILE A N 1
ATOM 1954 C CA . ILE A 1 246 ? -11.171 -18.589 21.964 1.00 89.31 246 ILE A CA 1
ATOM 1955 C C . ILE A 1 246 ? -10.735 -17.445 22.878 1.00 89.31 246 ILE A C 1
ATOM 1957 O O . ILE A 1 246 ? -10.688 -17.627 24.094 1.00 89.31 246 ILE A O 1
ATOM 1961 N N . VAL A 1 247 ? -10.410 -16.285 22.306 1.00 86.69 247 VAL A N 1
ATOM 1962 C CA . VAL A 1 247 ? -9.966 -15.114 23.072 1.00 86.69 247 VAL A CA 1
ATOM 1963 C C . VAL A 1 247 ? -11.082 -14.623 23.995 1.00 86.69 247 VAL A C 1
ATOM 1965 O O . VAL A 1 247 ? -10.848 -14.496 25.194 1.00 86.69 247 VAL A O 1
ATOM 1968 N N . ASP A 1 248 ? -12.307 -14.466 23.486 1.00 82.81 248 ASP A N 1
ATOM 1969 C CA . ASP A 1 248 ? -13.471 -14.043 24.280 1.00 82.81 248 ASP A CA 1
ATOM 1970 C C . ASP A 1 248 ? -13.772 -15.003 25.443 1.00 82.81 248 ASP A C 1
ATOM 1972 O O . ASP A 1 248 ? -14.224 -14.577 26.505 1.00 82.81 248 ASP A O 1
ATOM 1976 N N . ARG A 1 249 ? -13.509 -16.306 25.270 1.00 75.06 249 ARG A N 1
ATOM 1977 C CA . ARG A 1 249 ? -13.668 -17.319 26.328 1.00 75.06 249 ARG A CA 1
ATOM 1978 C C . ARG A 1 249 ? -12.581 -17.281 27.400 1.00 75.06 249 ARG A C 1
ATOM 1980 O O . ARG A 1 249 ? -12.825 -17.801 28.476 1.00 75.06 249 ARG A O 1
ATOM 1987 N N . ARG A 1 250 ? -11.396 -16.731 27.117 1.00 65.12 250 ARG A N 1
ATOM 1988 C CA . ARG A 1 250 ? -10.305 -16.601 28.104 1.00 65.12 250 ARG A CA 1
ATOM 1989 C C . ARG A 1 250 ? -10.395 -15.327 28.942 1.00 65.12 250 ARG A C 1
ATOM 1991 O O . ARG A 1 250 ? -9.716 -15.233 29.956 1.00 65.12 250 ARG A O 1
ATOM 1998 N N . VAL A 1 251 ? -11.153 -14.337 28.473 1.00 60.03 251 VAL A N 1
ATOM 1999 C CA . VAL A 1 251 ? -11.326 -13.033 29.137 1.00 60.03 251 VAL A CA 1
ATOM 2000 C C . VAL A 1 251 ? -12.546 -13.026 30.076 1.00 60.03 251 VAL A C 1
ATOM 2002 O O . VAL A 1 251 ? -12.662 -12.132 30.911 1.00 60.03 251 VAL A O 1
ATOM 2005 N N . LYS A 1 252 ? -13.433 -14.021 29.960 1.00 49.12 252 LYS A N 1
ATOM 2006 C CA . LYS A 1 252 ? -14.531 -14.292 30.900 1.00 49.12 252 LYS A CA 1
ATOM 2007 C C . LYS A 1 252 ? -14.106 -15.307 31.949 1.00 49.12 252 LYS A C 1
ATOM 2009 O O . LYS A 1 252 ? -14.584 -15.160 33.091 1.00 49.12 252 LYS A O 1
#